Protein AF-A0A960DT85-F1 (afdb_monomer)

Mean predicted aligned error: 10.41 Å

Radius of gyration: 24.75 Å; Cα contacts (8 Å, |Δi|>4): 874; chains: 1; bounding box: 60×105×57 Å

Solvent-accessible surface area (backbone atoms only — not comparable to full-atom values): 19215 Å² total; per-residue (Å²): 137,90,80,85,82,82,82,81,77,82,79,80,79,79,81,65,68,64,59,53,54,53,51,51,53,54,52,57,72,62,27,34,33,36,44,43,66,28,63,69,57,39,28,34,27,44,22,88,81,20,67,30,46,76,45,60,34,75,80,27,42,74,37,84,49,83,66,65,30,37,38,43,29,39,28,42,55,67,28,20,49,68,42,82,88,72,38,32,35,35,41,32,28,40,34,30,40,40,36,36,18,44,72,55,88,99,46,50,60,38,33,43,32,49,26,44,46,25,41,40,40,53,58,46,39,28,39,36,25,27,29,36,39,34,30,54,70,84,67,96,80,66,93,68,78,66,69,77,46,74,51,65,76,36,62,40,21,43,30,52,31,71,87,52,67,98,52,65,46,100,86,66,29,40,61,44,71,67,24,49,29,32,37,28,66,72,43,28,53,66,63,41,43,32,85,78,59,46,77,74,32,72,36,40,37,42,26,38,28,45,35,42,78,85,24,39,76,60,61,43,96,58,52,48,77,49,61,75,62,48,60,82,38,44,69,72,41,76,33,46,38,41,38,36,20,46,56,35,76,75,25,54,8,70,30,82,94,38,50,79,31,54,28,23,27,35,42,31,32,31,14,29,31,89,82,66,36,65,66,78,63,46,57,73,86,50,42,26,85,68,23,70,33,34,32,21,25,55,73,53,36,45,72,76,37,74,81,73,74,62,78,52,51,30,56,18,39,96,43,8,32,35,59,48,78,38,54,40,67,82,75,69,52,76,58,47,39,26,44,35,33,33,46,20,42,76,26,76,44,66,82,52,51,45,78,46,70,39,42,55,61,95,111

Structure (mmCIF, N/CA/C/O backbone):
data_AF-A0A960DT85-F1
#
_entry.id   AF-A0A960DT85-F1
#
loop_
_atom_site.group_PDB
_atom_site.id
_atom_site.type_symbol
_atom_site.label_atom_id
_atom_site.label_alt_id
_atom_site.label_comp_id
_atom_site.label_asym_id
_atom_site.label_entity_id
_atom_site.label_seq_id
_atom_site.pdbx_PDB_ins_code
_atom_site.Cartn_x
_atom_site.Cartn_y
_atom_site.Cartn_z
_atom_site.occupancy
_atom_site.B_iso_or_equiv
_atom_site.auth_seq_id
_atom_site.auth_comp_id
_atom_site.auth_asym_id
_atom_site.auth_atom_id
_atom_site.pdbx_PDB_model_num
ATOM 1 N N . MET A 1 1 ? -13.425 -80.642 3.147 1.00 43.22 1 MET A N 1
ATOM 2 C CA . MET A 1 1 ? -12.355 -79.634 2.997 1.00 43.22 1 MET A CA 1
ATOM 3 C C . MET A 1 1 ? -12.982 -78.269 3.227 1.00 43.22 1 MET A C 1
ATOM 5 O O . MET A 1 1 ? -13.669 -77.771 2.349 1.00 43.22 1 MET A O 1
ATOM 9 N N . SER A 1 2 ? -12.858 -77.741 4.446 1.00 38.53 2 SER A N 1
ATOM 10 C CA . SER A 1 2 ? -13.406 -76.437 4.838 1.00 38.53 2 SER A CA 1
ATOM 11 C C . SER A 1 2 ? -12.498 -75.316 4.345 1.00 38.53 2 SER A C 1
ATOM 13 O O . SER A 1 2 ? -11.296 -75.356 4.593 1.00 38.53 2 SER A O 1
ATOM 15 N N . THR A 1 3 ? -13.063 -74.305 3.691 1.00 37.00 3 THR A N 1
ATOM 16 C CA . THR A 1 3 ? -12.374 -73.044 3.388 1.00 37.00 3 THR A CA 1
ATOM 17 C C . THR A 1 3 ? -13.172 -71.902 4.005 1.00 37.00 3 THR A C 1
ATOM 19 O O . THR A 1 3 ? -14.238 -71.523 3.531 1.00 37.00 3 THR A O 1
ATOM 22 N N . THR A 1 4 ? -12.662 -71.391 5.122 1.00 37.28 4 THR A N 1
ATOM 23 C CA . THR A 1 4 ? -13.191 -70.234 5.844 1.00 37.28 4 THR A CA 1
ATOM 24 C C . THR A 1 4 ? -12.736 -68.960 5.132 1.00 37.28 4 THR A C 1
ATOM 26 O O . THR A 1 4 ? -11.545 -68.656 5.112 1.00 37.28 4 THR A O 1
ATOM 29 N N . ALA A 1 5 ? -13.663 -68.207 4.541 1.00 37.25 5 ALA A N 1
ATOM 30 C CA . ALA A 1 5 ? -13.375 -66.900 3.957 1.00 37.25 5 ALA A CA 1
ATOM 31 C C . ALA A 1 5 ? -13.368 -65.819 5.056 1.00 37.25 5 ALA A C 1
ATOM 33 O O . ALA A 1 5 ? -14.388 -65.568 5.697 1.00 37.25 5 ALA A O 1
ATOM 34 N N . LEU A 1 6 ? -12.219 -65.170 5.280 1.00 40.16 6 LEU A N 1
ATOM 35 C CA . LEU A 1 6 ? -12.118 -63.985 6.137 1.00 40.16 6 LEU A CA 1
ATOM 36 C C . LEU A 1 6 ? -12.788 -62.778 5.459 1.00 40.16 6 LEU A C 1
ATOM 38 O O . LEU A 1 6 ? -12.323 -62.296 4.425 1.00 40.16 6 LEU A O 1
ATOM 42 N N . ALA A 1 7 ? -13.833 -62.236 6.085 1.00 39.59 7 ALA A N 1
ATOM 43 C CA . ALA A 1 7 ? -14.410 -60.950 5.714 1.00 39.59 7 ALA A CA 1
ATOM 44 C C . ALA A 1 7 ? -13.458 -59.800 6.105 1.00 39.59 7 ALA A C 1
ATOM 46 O O . ALA A 1 7 ? -13.154 -59.590 7.282 1.00 39.59 7 ALA A O 1
ATOM 47 N N . ARG A 1 8 ? -12.985 -59.033 5.114 1.00 43.59 8 ARG A N 1
ATOM 48 C CA . ARG A 1 8 ? -12.238 -57.783 5.329 1.00 43.59 8 ARG A CA 1
ATOM 49 C C . ARG A 1 8 ? -13.175 -56.721 5.914 1.00 43.59 8 ARG A C 1
ATOM 51 O O . ARG A 1 8 ? -14.173 -56.370 5.292 1.00 43.59 8 ARG A O 1
ATOM 58 N N . ARG A 1 9 ? -12.831 -56.170 7.083 1.00 44.41 9 ARG A N 1
ATOM 59 C CA . ARG A 1 9 ? -13.495 -54.977 7.638 1.00 44.41 9 ARG A CA 1
ATOM 60 C C . ARG A 1 9 ? -13.212 -53.749 6.756 1.00 44.41 9 ARG A C 1
ATOM 62 O O . ARG A 1 9 ? -12.069 -53.584 6.322 1.00 44.41 9 ARG A O 1
ATOM 69 N N . PRO A 1 10 ? -14.194 -52.860 6.524 1.00 39.75 10 PRO A N 1
ATOM 70 C CA . PRO A 1 10 ? -13.954 -51.619 5.805 1.00 39.75 10 PRO A CA 1
ATOM 71 C C . PRO A 1 10 ? -13.114 -50.668 6.671 1.00 39.75 10 PRO A C 1
ATOM 73 O O . PRO A 1 10 ? -13.391 -50.469 7.854 1.00 39.75 10 PRO A O 1
ATOM 76 N N . ARG A 1 11 ? -12.066 -50.079 6.080 1.00 48.38 11 ARG A N 1
ATOM 77 C CA . ARG A 1 11 ? -11.305 -48.982 6.694 1.00 48.38 11 ARG A CA 1
ATOM 78 C C . ARG A 1 11 ? -12.222 -47.763 6.817 1.00 48.38 11 ARG A C 1
ATOM 80 O O . ARG A 1 11 ? -12.690 -47.249 5.803 1.00 48.38 11 ARG A O 1
ATOM 87 N N . ALA A 1 12 ? -12.440 -47.287 8.042 1.00 48.81 12 ALA A N 1
ATOM 88 C CA . ALA A 1 12 ? -13.069 -45.996 8.290 1.00 48.81 12 ALA A CA 1
ATOM 89 C C . ALA A 1 12 ? -12.231 -44.887 7.629 1.00 48.81 12 ALA A C 1
ATOM 91 O O . ALA A 1 12 ? -11.047 -44.725 7.934 1.00 48.81 12 ALA A O 1
ATOM 92 N N . ARG A 1 13 ? -12.833 -44.143 6.695 1.00 50.44 13 ARG A N 1
ATOM 93 C CA . ARG A 1 13 ? -12.237 -42.926 6.134 1.00 50.44 13 ARG A CA 1
ATOM 94 C C . ARG A 1 13 ? -12.289 -41.848 7.218 1.00 50.44 13 ARG A C 1
ATOM 96 O O . ARG A 1 13 ? -13.371 -41.475 7.655 1.00 50.44 13 ARG A O 1
ATOM 103 N N . ARG A 1 14 ? -11.124 -41.389 7.681 1.00 48.00 14 ARG A N 1
ATOM 104 C CA . ARG A 1 14 ? -11.008 -40.283 8.643 1.00 48.00 14 ARG A CA 1
ATOM 105 C C . ARG A 1 14 ? -11.416 -38.964 7.963 1.00 48.00 14 ARG A C 1
ATOM 107 O O . ARG A 1 14 ? -10.790 -38.617 6.961 1.00 48.00 14 ARG A O 1
ATOM 114 N N . PRO A 1 15 ? -12.388 -38.203 8.492 1.00 43.31 15 PRO A N 1
ATOM 115 C CA . PRO A 1 15 ? -12.731 -36.876 7.997 1.00 43.31 15 PRO A CA 1
ATOM 116 C C . PRO A 1 15 ? -11.806 -35.842 8.657 1.00 43.31 15 PRO A C 1
ATOM 118 O O . PRO A 1 15 ? -12.239 -35.084 9.511 1.00 43.31 15 PRO A O 1
ATOM 121 N N . LEU A 1 16 ? -10.507 -35.850 8.338 1.00 47.50 16 LEU A N 1
ATOM 122 C CA . LEU A 1 16 ? -9.572 -34.869 8.919 1.00 47.50 16 LEU A CA 1
ATOM 123 C C . LEU A 1 16 ? -9.356 -33.628 8.037 1.00 47.50 16 LEU A C 1
ATOM 125 O O . LEU A 1 16 ? -8.998 -32.583 8.559 1.00 47.50 16 LEU A O 1
ATOM 129 N N . ALA A 1 17 ? -9.613 -33.703 6.728 1.00 45.31 17 ALA A N 1
ATOM 130 C CA . ALA A 1 17 ? -9.317 -32.595 5.812 1.00 45.31 17 ALA A CA 1
ATOM 131 C C . ALA A 1 17 ? -10.434 -31.533 5.719 1.00 45.31 17 ALA A C 1
ATOM 133 O O . ALA A 1 17 ? -10.149 -30.359 5.523 1.00 45.31 17 ALA A O 1
ATOM 134 N N . VAL A 1 18 ? -11.706 -31.914 5.891 1.00 42.94 18 VAL A N 1
ATOM 135 C CA . VAL A 1 18 ? -12.847 -30.994 5.682 1.00 42.94 18 VAL A CA 1
ATOM 136 C C . VAL A 1 18 ? -13.090 -30.082 6.892 1.00 42.94 18 VAL A C 1
ATOM 138 O O . VAL A 1 18 ? -13.444 -28.920 6.723 1.00 42.94 18 VAL A O 1
ATOM 141 N N . ALA A 1 19 ? -12.848 -30.573 8.113 1.00 41.88 19 ALA A N 1
ATOM 142 C CA . ALA A 1 19 ? -13.015 -29.781 9.335 1.00 41.88 19 ALA A CA 1
ATOM 143 C C . ALA A 1 19 ? -11.949 -28.678 9.476 1.00 41.88 19 ALA A C 1
ATOM 145 O O . ALA A 1 19 ? -12.270 -27.584 9.926 1.00 41.88 19 ALA A O 1
ATOM 146 N N . GLY A 1 20 ? -10.708 -28.941 9.042 1.00 39.47 20 GLY A N 1
ATOM 147 C CA . GLY A 1 20 ? -9.628 -27.949 9.055 1.00 39.47 20 GLY A CA 1
ATOM 148 C C . GLY A 1 20 ? -9.883 -26.782 8.099 1.00 39.47 20 GLY A C 1
ATOM 149 O O . GLY A 1 20 ? -9.743 -25.635 8.500 1.00 39.47 20 GLY A O 1
ATOM 150 N N . LEU A 1 21 ? -10.347 -27.060 6.874 1.00 43.03 21 LEU A N 1
ATOM 151 C CA . LEU A 1 21 ? -10.709 -26.031 5.888 1.00 43.03 21 LEU A CA 1
ATOM 152 C C . LEU A 1 21 ? -11.926 -25.194 6.310 1.00 43.03 21 LEU A C 1
ATOM 154 O O . LEU A 1 21 ? -11.931 -23.986 6.102 1.00 43.03 21 LEU A O 1
ATOM 158 N N . ALA A 1 22 ? -12.942 -25.810 6.925 1.00 42.50 22 ALA A N 1
ATOM 159 C CA . ALA A 1 22 ? -14.109 -25.085 7.427 1.00 42.50 22 ALA A CA 1
ATOM 160 C C . ALA A 1 22 ? -13.769 -24.186 8.630 1.00 42.50 22 ALA A C 1
ATOM 162 O O . ALA A 1 22 ? -14.297 -23.083 8.726 1.00 42.50 22 ALA A O 1
ATOM 163 N N . LEU A 1 23 ? -12.870 -24.630 9.517 1.00 46.72 23 LEU A N 1
ATOM 164 C CA . LEU A 1 23 ? -12.380 -23.823 10.637 1.00 46.72 23 LEU A CA 1
ATOM 165 C C . LEU A 1 23 ? -11.491 -22.666 10.153 1.00 46.72 23 LEU A C 1
ATOM 167 O O . LEU A 1 23 ? -11.653 -21.552 10.637 1.00 46.72 23 LEU A O 1
ATOM 171 N N . LEU A 1 24 ? -10.626 -22.901 9.156 1.00 47.16 24 LEU A N 1
ATOM 172 C CA . LEU A 1 24 ? -9.816 -21.852 8.522 1.00 47.16 24 LEU A CA 1
ATOM 173 C C . LEU A 1 24 ? -10.694 -20.809 7.811 1.00 47.16 24 LEU A C 1
ATOM 175 O O . LEU A 1 24 ? -10.435 -19.618 7.921 1.00 47.16 24 LEU A O 1
ATOM 179 N N . ALA A 1 25 ? -11.762 -21.238 7.129 1.00 44.78 25 ALA A N 1
ATOM 180 C CA . ALA A 1 25 ? -12.722 -20.337 6.490 1.00 44.78 25 ALA A CA 1
ATOM 181 C C . ALA A 1 25 ? -13.549 -19.530 7.511 1.00 44.78 25 ALA A C 1
ATOM 183 O O . ALA A 1 25 ? -13.818 -18.353 7.283 1.00 44.78 25 ALA A O 1
ATOM 184 N N . LEU A 1 26 ? -13.918 -20.129 8.654 1.00 48.84 26 LEU A N 1
ATOM 185 C CA . LEU A 1 26 ? -14.587 -19.418 9.751 1.00 48.84 26 LEU A CA 1
ATOM 186 C C . LEU A 1 26 ? -13.654 -18.400 10.433 1.00 48.84 26 LEU A C 1
ATOM 188 O O . LEU A 1 26 ? -14.081 -17.286 10.722 1.00 48.84 26 LEU A O 1
ATOM 192 N N . LEU A 1 27 ? -12.383 -18.749 10.658 1.00 49.31 27 LEU A N 1
ATOM 193 C CA . LEU A 1 27 ? -11.372 -17.842 11.220 1.00 49.31 27 LEU A CA 1
ATOM 194 C C . LEU A 1 27 ? -11.019 -16.706 10.249 1.00 49.31 27 LEU A C 1
ATOM 196 O O . LEU A 1 27 ? -10.929 -15.553 10.667 1.00 49.31 27 LEU A O 1
ATOM 200 N N . ALA A 1 28 ? -10.922 -17.000 8.948 1.00 51.66 28 ALA A N 1
ATOM 201 C CA . ALA A 1 28 ? -10.731 -15.988 7.911 1.00 51.66 28 ALA A CA 1
ATOM 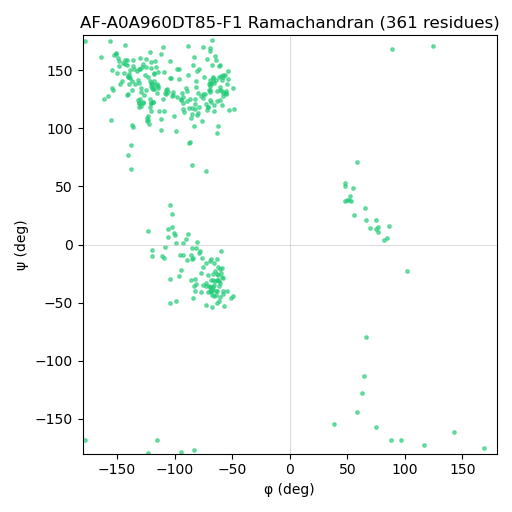202 C C . ALA A 1 28 ? -11.908 -15.005 7.823 1.00 51.66 28 ALA A C 1
ATOM 204 O O . ALA A 1 28 ? -11.704 -13.834 7.531 1.00 51.66 28 ALA A O 1
ATOM 205 N N . SER A 1 29 ? -13.130 -15.449 8.141 1.00 59.25 29 SER A N 1
ATOM 206 C CA . SER A 1 29 ? -14.297 -14.561 8.231 1.00 59.25 29 SER A CA 1
ATOM 207 C C . SER A 1 29 ? -14.348 -13.703 9.505 1.00 59.25 29 SER A C 1
ATOM 209 O O . SER A 1 29 ? -15.168 -12.793 9.584 1.00 59.25 29 SER A O 1
ATOM 211 N N . ALA A 1 30 ? -13.505 -13.983 10.508 1.00 65.00 30 ALA A N 1
ATOM 212 C CA . ALA A 1 30 ? -13.487 -13.255 11.779 1.00 65.00 30 ALA A CA 1
ATOM 213 C C . ALA A 1 30 ? -12.435 -12.131 11.824 1.00 65.00 30 ALA A C 1
ATOM 215 O O . ALA A 1 30 ? -12.630 -11.154 12.545 1.00 65.00 30 ALA A O 1
ATOM 216 N N . CYS A 1 31 ? -11.343 -12.247 11.058 1.00 85.12 31 CYS A N 1
ATOM 217 C CA . CYS A 1 31 ? -10.286 -11.233 10.998 1.00 85.12 31 CYS A CA 1
ATOM 218 C C . CYS A 1 31 ? -10.456 -10.335 9.768 1.00 85.12 31 CYS A C 1
ATOM 220 O O . CYS A 1 31 ? -10.063 -10.681 8.654 1.00 85.12 31 CYS A O 1
ATOM 222 N N . GLN A 1 32 ? -11.061 -9.172 9.981 1.00 93.62 32 GLN A N 1
ATOM 223 C CA . GLN A 1 32 ? -11.337 -8.176 8.951 1.00 93.62 32 GLN A CA 1
ATOM 224 C C . GLN A 1 32 ? -11.211 -6.766 9.528 1.00 93.62 32 GLN A C 1
ATOM 226 O O . GLN A 1 32 ? -11.381 -6.549 10.731 1.00 93.62 32 GLN A O 1
ATOM 231 N N . GLY A 1 33 ? -10.957 -5.802 8.651 1.00 96.12 33 GLY A N 1
ATOM 232 C CA . GLY A 1 33 ? -11.031 -4.378 8.935 1.00 96.12 33 GLY A CA 1
ATOM 233 C C . GLY A 1 33 ? -12.371 -3.782 8.519 1.00 96.12 33 GLY A C 1
ATOM 234 O O . GLY A 1 33 ? -13.030 -4.243 7.587 1.00 96.12 33 GLY A O 1
ATOM 235 N N . THR A 1 34 ? -12.796 -2.731 9.204 1.00 97.75 34 THR A N 1
ATOM 236 C CA . THR A 1 34 ? -13.873 -1.842 8.789 1.00 97.75 34 THR A CA 1
ATOM 237 C C . THR A 1 34 ? -13.393 -0.409 8.915 1.00 97.75 34 THR A C 1
ATOM 239 O O . THR A 1 34 ? -13.070 0.049 10.008 1.00 97.75 34 THR A O 1
ATOM 242 N N . TRP A 1 35 ? -13.363 0.281 7.782 1.00 98.56 35 TRP A N 1
ATOM 243 C CA . TRP A 1 35 ? -12.969 1.679 7.688 1.00 98.56 35 TRP A CA 1
ATOM 244 C C . TRP A 1 35 ? -13.650 2.305 6.479 1.00 98.56 35 TRP A C 1
ATOM 246 O O . TRP A 1 35 ? -13.698 1.706 5.404 1.00 98.56 35 TRP A O 1
ATOM 256 N N . GLY A 1 36 ? -14.235 3.485 6.661 1.00 97.94 36 GLY A N 1
ATOM 257 C CA . GLY A 1 36 ? -14.994 4.173 5.618 1.00 97.94 36 GLY A CA 1
ATOM 258 C C . GLY A 1 36 ? -14.221 5.271 4.890 1.00 97.94 36 GLY A C 1
ATOM 259 O O . GLY A 1 36 ? -14.798 5.922 4.017 1.00 97.94 36 GLY A O 1
ATOM 260 N N . ILE A 1 37 ? -12.951 5.502 5.230 1.00 98.25 37 ILE A N 1
ATOM 261 C CA . ILE A 1 37 ? -12.200 6.708 4.862 1.00 98.25 37 ILE A CA 1
ATOM 262 C C . ILE A 1 37 ? -12.804 7.934 5.566 1.00 98.25 37 ILE A C 1
ATOM 264 O O . ILE A 1 37 ? -12.315 8.342 6.615 1.00 98.25 37 ILE A O 1
ATOM 268 N N . ARG A 1 38 ? -13.915 8.484 5.058 1.00 98.19 38 ARG A N 1
ATOM 269 C CA . ARG A 1 38 ? -14.689 9.560 5.703 1.00 98.19 38 ARG A CA 1
ATOM 270 C C . ARG A 1 38 ? -16.126 9.582 5.181 1.00 98.19 38 ARG A C 1
ATOM 272 O O . ARG A 1 38 ? -16.363 9.649 3.975 1.00 98.19 38 ARG A O 1
ATOM 279 N N . THR A 1 39 ? -17.109 9.562 6.077 1.00 97.12 39 THR A N 1
ATOM 280 C CA . THR A 1 39 ? -18.530 9.442 5.704 1.00 97.12 39 THR A CA 1
ATOM 281 C C . THR A 1 39 ? -19.044 10.632 4.895 1.00 97.12 39 THR A C 1
ATOM 283 O O . THR A 1 39 ? -19.786 10.443 3.924 1.00 97.12 39 THR A O 1
ATOM 286 N N . SER A 1 40 ? -18.635 11.857 5.238 1.00 97.06 40 SER A N 1
ATOM 287 C CA . SER A 1 40 ? -19.020 13.056 4.481 1.00 97.06 40 SER A CA 1
ATOM 288 C C . SER A 1 40 ? -18.416 13.066 3.075 1.00 97.06 40 SER A C 1
ATOM 290 O O . SER A 1 40 ? -19.109 13.426 2.127 1.00 97.06 40 SER A O 1
ATOM 292 N N . TYR A 1 41 ? -17.182 12.583 2.921 1.00 98.19 41 TYR A N 1
ATOM 293 C CA . TYR A 1 41 ? -16.531 12.421 1.624 1.00 98.19 41 TYR A CA 1
ATOM 294 C C . TYR A 1 41 ? -17.265 11.409 0.735 1.00 98.19 41 TYR A C 1
ATOM 296 O O . TYR A 1 41 ? -17.651 11.743 -0.385 1.00 98.19 41 TYR A O 1
ATOM 304 N N . ARG A 1 42 ? -17.563 10.203 1.245 1.00 98.25 42 ARG A N 1
ATOM 305 C CA . ARG A 1 42 ? -18.324 9.203 0.468 1.00 98.25 42 ARG A CA 1
ATOM 306 C C . ARG A 1 42 ? -19.689 9.737 0.037 1.00 98.25 42 ARG A C 1
ATOM 308 O O . ARG A 1 42 ? -20.114 9.539 -1.099 1.00 98.25 42 ARG A O 1
ATOM 315 N N . SER A 1 43 ? -20.372 10.431 0.947 1.00 97.81 43 SER A N 1
ATOM 316 C CA . SER A 1 43 ? -21.685 11.025 0.680 1.00 97.81 43 SER A CA 1
ATOM 317 C C . SER A 1 43 ? -21.621 12.133 -0.368 1.00 97.81 43 SER A C 1
ATOM 319 O O . SER A 1 43 ? -22.551 12.269 -1.157 1.00 97.81 43 SER A O 1
ATOM 321 N N . TYR A 1 44 ? -20.533 12.905 -0.386 1.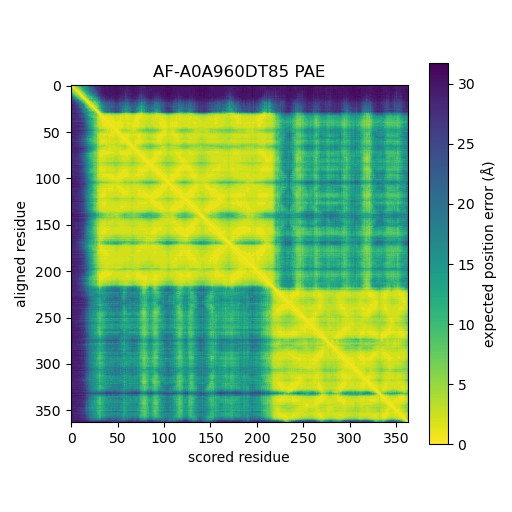00 97.88 44 TYR A N 1
ATOM 322 C CA . TYR A 1 44 ? -20.281 13.924 -1.396 1.00 97.88 44 TYR A CA 1
ATOM 323 C C . TYR A 1 44 ? -20.043 13.311 -2.776 1.00 97.88 44 TYR A C 1
ATOM 325 O O . TYR A 1 44 ? -20.755 13.660 -3.717 1.00 97.88 44 TYR A O 1
ATOM 333 N N . VAL A 1 45 ? -19.094 12.370 -2.876 1.00 98.19 45 VAL A N 1
ATOM 334 C CA . VAL A 1 45 ? -18.714 11.711 -4.135 1.00 98.19 45 VAL A CA 1
ATOM 335 C C . VAL A 1 45 ? -19.926 11.051 -4.784 1.00 98.19 45 VAL A C 1
ATOM 337 O O . VAL A 1 45 ? -20.234 11.344 -5.933 1.00 98.19 45 VAL A O 1
ATOM 340 N N . ALA A 1 46 ? -20.651 10.209 -4.045 1.00 96.81 46 ALA A N 1
ATOM 341 C CA . ALA A 1 46 ? -21.820 9.497 -4.565 1.00 96.81 46 ALA A CA 1
ATOM 342 C C . ALA A 1 46 ? -23.096 10.365 -4.628 1.00 96.81 46 ALA A C 1
ATOM 344 O O . ALA A 1 46 ? -24.135 9.918 -5.115 1.00 96.81 46 ALA A O 1
ATOM 345 N N . GLY A 1 47 ? -23.054 11.581 -4.079 1.00 96.25 47 GLY A N 1
ATOM 346 C CA . GLY A 1 47 ? -24.187 12.497 -4.015 1.00 96.25 47 GLY A CA 1
ATOM 347 C C . GLY A 1 47 ? -24.228 13.503 -5.172 1.00 96.25 47 GLY A C 1
ATOM 348 O O . GLY A 1 47 ? -23.349 13.521 -6.032 1.00 96.25 47 GLY A O 1
ATOM 349 N N . PRO A 1 48 ? -25.225 14.409 -5.176 1.00 94.19 48 PRO A N 1
ATOM 350 C CA . PRO A 1 48 ? -25.373 15.432 -6.218 1.00 94.19 48 PRO A CA 1
ATOM 351 C C . PRO A 1 48 ? -24.211 16.434 -6.307 1.00 94.19 48 PRO A C 1
ATOM 353 O O . PRO A 1 48 ? -24.074 17.105 -7.325 1.00 94.19 48 PRO A O 1
ATOM 356 N N . GLY A 1 49 ? -23.409 16.564 -5.243 1.00 90.81 49 GLY A N 1
ATOM 357 C CA . GLY A 1 49 ? -22.247 17.456 -5.208 1.00 90.81 49 GLY A CA 1
ATOM 358 C C . GLY A 1 49 ? -21.091 16.936 -6.061 1.00 90.81 49 GLY A C 1
ATOM 359 O O . GLY A 1 49 ? -20.609 17.651 -6.933 1.00 90.81 49 GLY A O 1
ATOM 360 N N . GLY A 1 50 ? -20.687 15.680 -5.846 1.00 92.38 50 GLY A N 1
ATOM 361 C CA . GLY A 1 50 ? -19.626 15.039 -6.619 1.00 92.38 50 GLY A CA 1
ATOM 362 C C . GLY A 1 50 ? -20.091 14.462 -7.956 1.00 92.38 50 GLY A C 1
ATOM 363 O O . GLY A 1 50 ? -19.303 14.417 -8.896 1.00 92.38 50 GLY A O 1
ATOM 364 N N . GLN A 1 51 ? -21.358 14.038 -8.062 1.00 94.19 51 GLN A N 1
ATOM 365 C CA . GLN A 1 51 ? -21.919 13.368 -9.253 1.00 94.19 51 GLN A CA 1
ATOM 366 C C . GLN A 1 51 ? -21.056 12.186 -9.710 1.00 94.19 51 GLN A C 1
ATOM 368 O O . GLN A 1 51 ? -20.804 11.978 -10.895 1.00 94.19 51 GLN A O 1
ATOM 373 N N . GLY A 1 52 ? -20.538 11.466 -8.724 1.00 96.12 52 GLY A N 1
ATOM 374 C CA . GLY A 1 52 ? -19.451 10.531 -8.879 1.00 96.12 52 GLY A CA 1
ATOM 375 C C . GLY A 1 52 ? -19.827 9.084 -8.605 1.00 96.12 52 GLY A C 1
ATOM 376 O O . GLY A 1 52 ? -20.992 8.709 -8.472 1.00 96.12 52 GLY A O 1
ATOM 377 N N . SER A 1 53 ? -18.791 8.261 -8.501 1.00 96.50 53 SER A N 1
ATOM 378 C CA . SER A 1 53 ? -18.876 6.838 -8.201 1.00 96.50 53 SER A CA 1
ATOM 379 C C . SER A 1 53 ? -17.830 6.429 -7.170 1.00 96.50 53 SER A C 1
ATOM 381 O O . SER A 1 53 ? -16.775 7.053 -7.039 1.00 96.50 53 SER A O 1
ATOM 383 N N . ILE A 1 54 ? -18.150 5.368 -6.435 1.00 98.44 54 ILE A N 1
ATOM 384 C CA . ILE A 1 54 ? -17.277 4.712 -5.464 1.00 98.44 54 ILE A CA 1
ATOM 385 C C . ILE A 1 54 ? -17.303 3.226 -5.799 1.00 98.44 54 ILE A C 1
ATOM 387 O O . ILE A 1 54 ? -18.368 2.607 -5.773 1.00 98.44 54 ILE A O 1
ATOM 391 N N . THR A 1 55 ? -16.141 2.671 -6.121 1.00 97.81 55 THR A N 1
ATOM 392 C CA . THR A 1 55 ? -15.988 1.290 -6.581 1.00 97.81 55 THR A CA 1
ATOM 393 C C . THR A 1 55 ? -14.996 0.571 -5.671 1.00 97.81 55 THR A C 1
ATOM 395 O O . THR A 1 55 ? -13.812 0.910 -5.695 1.00 97.81 55 THR A O 1
ATOM 398 N N . PRO A 1 56 ? -15.450 -0.368 -4.824 1.00 96.88 56 PRO A N 1
ATOM 399 C CA . PRO A 1 56 ? -14.546 -1.247 -4.098 1.00 96.88 56 PRO A CA 1
ATOM 400 C C . PRO A 1 56 ? -13.968 -2.315 -5.039 1.00 96.88 56 PRO A C 1
ATOM 402 O O . PRO A 1 56 ? -14.668 -2.820 -5.915 1.00 96.88 56 PRO A O 1
ATOM 405 N N . GLU A 1 57 ? -12.708 -2.673 -4.829 1.00 88.25 57 GLU A N 1
ATOM 406 C CA . GLU A 1 57 ? -11.922 -3.583 -5.665 1.00 88.25 57 GLU A CA 1
ATOM 407 C C . GLU A 1 57 ? -11.242 -4.664 -4.811 1.00 88.25 57 GLU A C 1
ATOM 409 O O . GLU A 1 57 ? -11.083 -4.515 -3.598 1.00 88.25 57 GLU A O 1
ATOM 414 N N . ASP A 1 58 ? -10.835 -5.764 -5.454 1.00 82.12 58 ASP A N 1
ATOM 415 C CA . ASP A 1 58 ? -10.041 -6.856 -4.856 1.00 82.12 58 ASP A CA 1
ATOM 416 C C . ASP A 1 58 ? -10.582 -7.363 -3.499 1.00 82.12 58 ASP A C 1
ATOM 418 O O . ASP A 1 58 ? -9.896 -7.485 -2.483 1.00 82.12 58 ASP A O 1
ATOM 422 N N . GLY A 1 59 ? -11.885 -7.655 -3.488 1.00 87.81 59 GLY A N 1
ATOM 423 C CA . GLY A 1 59 ? -12.563 -8.273 -2.349 1.00 87.81 59 GLY A CA 1
ATOM 424 C C . GLY A 1 59 ? -12.965 -7.311 -1.230 1.00 87.81 59 GLY A C 1
ATOM 425 O O . GLY A 1 59 ? -13.512 -7.776 -0.228 1.00 87.81 59 GLY A O 1
ATOM 426 N N . VAL A 1 60 ? -12.754 -6.000 -1.394 1.00 95.75 60 VAL A N 1
ATOM 427 C CA . VAL A 1 60 ? -13.359 -4.986 -0.521 1.00 95.75 60 VAL A CA 1
ATOM 428 C C . VAL A 1 60 ? -14.877 -4.985 -0.715 1.00 95.75 60 VAL A C 1
ATOM 430 O O . VAL A 1 60 ? -15.387 -5.079 -1.832 1.00 95.75 60 VAL A O 1
ATOM 433 N N . VAL A 1 61 ? -15.626 -4.867 0.382 1.00 97.25 61 VAL A N 1
ATOM 434 C CA . VAL A 1 61 ? -17.096 -4.827 0.351 1.00 97.25 61 VAL A CA 1
ATOM 435 C C . VAL A 1 61 ? -17.590 -3.503 0.908 1.00 97.25 61 VAL A C 1
ATOM 437 O O . VAL A 1 61 ? -17.325 -3.164 2.058 1.00 97.25 61 VAL A O 1
ATOM 440 N N . TRP A 1 62 ? -18.362 -2.757 0.120 1.00 97.56 62 TRP A N 1
ATOM 441 C CA . TRP A 1 62 ? -19.009 -1.534 0.589 1.00 97.56 62 TRP A CA 1
ATOM 442 C C . TRP A 1 62 ? -20.334 -1.860 1.280 1.00 97.56 62 TRP A C 1
ATOM 444 O O . TRP A 1 62 ? -21.276 -2.327 0.637 1.00 97.56 62 TRP A O 1
ATOM 454 N N . LYS A 1 63 ? -20.412 -1.645 2.598 1.00 97.00 63 LYS A N 1
ATOM 455 C CA . LYS A 1 63 ? -21.599 -2.010 3.379 1.00 97.00 63 LYS A CA 1
ATOM 456 C C . LYS A 1 63 ? -22.771 -1.095 3.047 1.00 97.00 63 LYS A C 1
ATO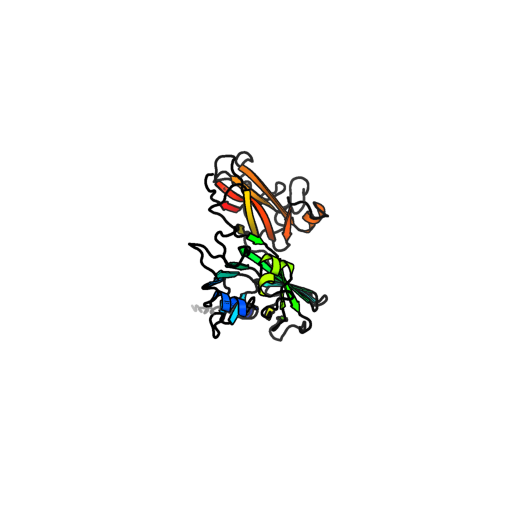M 458 O O . LYS A 1 63 ? -22.617 0.123 2.979 1.00 97.00 63 LYS A O 1
ATOM 463 N N . ASP A 1 64 ? -23.962 -1.667 2.918 1.00 95.88 64 ASP A N 1
ATOM 464 C CA . ASP A 1 64 ? -25.177 -0.879 2.735 1.00 95.88 64 ASP A CA 1
ATOM 465 C C . ASP A 1 64 ? -25.537 -0.091 4.004 1.00 95.88 64 ASP A C 1
ATOM 467 O O . ASP A 1 64 ? -25.437 -0.586 5.128 1.00 95.88 64 ASP A O 1
ATOM 471 N N . ALA A 1 65 ? -25.973 1.152 3.805 1.00 95.00 65 ALA A N 1
ATOM 472 C CA . ALA A 1 65 ? -26.602 2.007 4.807 1.00 95.00 65 ALA A CA 1
ATOM 473 C C . ALA A 1 65 ? -27.460 3.064 4.092 1.00 95.00 65 ALA A C 1
ATOM 475 O O . ALA A 1 65 ? -27.459 3.149 2.863 1.00 95.00 65 ALA A O 1
ATOM 476 N N . ALA A 1 66 ? -28.198 3.873 4.852 1.00 92.94 66 ALA A N 1
ATOM 477 C CA . ALA A 1 66 ? -28.992 4.956 4.284 1.00 92.94 66 ALA A CA 1
ATOM 478 C C . ALA A 1 66 ? -28.106 6.058 3.668 1.00 92.94 66 ALA A C 1
ATOM 480 O O . ALA A 1 66 ? -27.071 6.419 4.224 1.00 92.94 66 ALA A O 1
ATOM 481 N N . GLY A 1 67 ? -28.569 6.638 2.559 1.00 92.81 67 GLY A N 1
ATOM 482 C CA . GLY A 1 67 ? -27.908 7.757 1.882 1.00 92.81 67 GLY A CA 1
ATOM 483 C C . GLY A 1 67 ? -26.863 7.342 0.834 1.00 92.81 67 GLY A C 1
ATOM 484 O O . GLY A 1 67 ? -26.483 6.173 0.752 1.00 92.81 67 GLY A O 1
ATOM 485 N N . PRO A 1 68 ? -26.396 8.300 0.011 1.00 91.44 68 PRO A N 1
ATOM 486 C CA . PRO A 1 68 ? -25.512 8.015 -1.122 1.00 91.44 68 PRO A CA 1
ATOM 487 C C . PRO A 1 68 ? -24.139 7.478 -0.696 1.00 91.44 68 PRO A C 1
ATOM 489 O O . PRO A 1 68 ? -23.561 6.655 -1.395 1.00 91.44 68 PRO A O 1
ATOM 492 N N . GLY A 1 69 ? -23.632 7.890 0.471 1.00 91.75 69 GLY A N 1
ATOM 493 C CA . GLY A 1 69 ? -22.335 7.444 0.991 1.00 91.75 69 GLY A CA 1
ATOM 494 C C . GLY A 1 69 ? -22.330 6.044 1.615 1.00 91.75 69 GLY A C 1
ATOM 495 O O . GLY A 1 69 ? -21.251 5.568 1.979 1.00 91.75 69 GLY A O 1
ATOM 496 N N . LYS A 1 70 ? -23.505 5.403 1.741 1.00 96.75 70 LYS A N 1
ATOM 497 C CA . LYS A 1 70 ? -23.735 4.116 2.420 1.00 96.75 70 LYS A CA 1
ATOM 498 C C . LYS A 1 70 ? -22.896 3.952 3.711 1.00 96.75 70 LYS A C 1
ATOM 500 O O . LYS A 1 70 ? -22.561 4.923 4.393 1.00 96.75 70 LYS A O 1
ATOM 505 N N . GLY A 1 71 ? -22.610 2.710 4.099 1.00 97.25 71 GLY A N 1
ATOM 506 C CA . GLY A 1 71 ? -21.788 2.368 5.254 1.00 97.25 71 GLY A CA 1
ATOM 507 C C . GLY A 1 71 ? -20.284 2.399 4.955 1.00 97.25 71 GLY A C 1
ATOM 508 O O . GLY A 1 71 ? -19.872 2.764 3.851 1.00 97.25 71 GLY A O 1
ATOM 509 N N . PRO A 1 72 ? -19.450 2.028 5.942 1.00 98.06 72 PRO A N 1
ATOM 510 C CA . PRO A 1 72 ? -18.010 1.869 5.753 1.00 98.06 72 PRO A CA 1
ATOM 511 C C . PRO A 1 72 ? -17.686 0.651 4.875 1.00 98.06 72 PRO A C 1
ATOM 513 O O . PRO A 1 72 ? -18.551 -0.188 4.602 1.00 98.06 72 PRO A O 1
ATOM 516 N N . PHE A 1 73 ? -16.428 0.533 4.458 1.00 98.56 73 PHE A N 1
ATOM 517 C CA . PHE A 1 73 ? -15.946 -0.627 3.715 1.00 98.56 73 PHE A CA 1
ATOM 518 C C . PHE A 1 73 ? -15.461 -1.718 4.667 1.00 98.56 73 PHE A C 1
ATOM 520 O O . PHE A 1 73 ? -14.919 -1.420 5.731 1.00 98.56 73 PHE A O 1
ATOM 527 N N . THR A 1 74 ? -15.648 -2.976 4.278 1.00 98.00 74 THR A N 1
ATOM 528 C CA . THR A 1 74 ? -15.012 -4.137 4.898 1.00 98.00 74 THR A CA 1
ATOM 529 C C . THR A 1 74 ? -13.788 -4.531 4.083 1.00 98.00 74 THR A C 1
ATOM 531 O O . THR A 1 74 ? -13.893 -4.746 2.875 1.00 98.00 74 THR A O 1
ATOM 534 N N . TRP A 1 75 ? -12.654 -4.633 4.770 1.00 97.00 75 TRP A N 1
ATOM 535 C CA . TRP A 1 75 ? -11.340 -4.938 4.218 1.00 97.00 75 TRP A CA 1
ATOM 536 C C . TRP A 1 75 ? -10.869 -6.286 4.758 1.00 97.00 75 TRP A C 1
ATOM 538 O O . TRP A 1 75 ? -10.997 -6.552 5.954 1.00 97.00 75 TRP A O 1
ATOM 548 N N . ASN A 1 76 ? -10.311 -7.138 3.906 1.00 91.94 76 ASN A N 1
ATOM 549 C CA . ASN A 1 76 ? -9.773 -8.419 4.361 1.00 91.94 76 ASN A CA 1
ATOM 550 C C . ASN A 1 76 ? -8.376 -8.209 4.948 1.00 91.94 76 ASN A C 1
ATOM 552 O O . ASN A 1 76 ? -7.561 -7.522 4.330 1.00 91.94 76 ASN A O 1
ATOM 556 N N . VAL A 1 77 ? -8.092 -8.824 6.099 1.00 92.88 77 VAL A N 1
ATOM 557 C CA . VAL A 1 77 ? -6.718 -8.916 6.611 1.00 92.88 77 VAL A CA 1
ATOM 558 C C . VAL A 1 77 ? -5.932 -9.855 5.698 1.00 92.88 77 VAL A C 1
ATOM 560 O O . VAL A 1 77 ? -6.408 -10.935 5.342 1.00 92.88 77 VAL A O 1
ATOM 563 N N . ASP A 1 78 ? -4.750 -9.419 5.278 1.00 88.06 78 ASP A N 1
ATOM 564 C CA . ASP A 1 78 ? -3.837 -10.205 4.449 1.00 88.06 78 ASP A CA 1
ATOM 565 C C . ASP A 1 78 ? -2.746 -10.853 5.299 1.00 88.06 78 ASP A C 1
ATOM 567 O O . ASP A 1 78 ? -2.546 -12.063 5.228 1.00 88.06 78 ASP A O 1
ATOM 571 N N . TRP A 1 79 ? -2.102 -10.068 6.163 1.00 89.25 79 TRP A N 1
ATOM 572 C CA . TRP A 1 79 ? -1.178 -10.562 7.178 1.00 89.25 79 TRP A CA 1
ATOM 573 C C . TRP A 1 79 ? -1.185 -9.657 8.415 1.00 89.25 79 TRP A C 1
ATOM 575 O O . TRP A 1 79 ? -1.597 -8.498 8.349 1.00 89.25 79 TRP A O 1
ATOM 585 N N . ALA A 1 80 ? -0.716 -10.176 9.546 1.00 93.56 80 ALA A N 1
ATOM 586 C CA . ALA A 1 80 ? -0.539 -9.429 10.780 1.00 93.56 80 ALA A CA 1
ATOM 587 C C . ALA A 1 80 ? 0.681 -9.919 11.573 1.00 93.56 80 ALA A C 1
ATOM 589 O O . ALA A 1 80 ? 0.922 -11.118 11.687 1.00 93.56 80 ALA A O 1
ATOM 590 N N . THR A 1 81 ? 1.416 -8.988 12.172 1.00 93.62 81 THR A N 1
ATOM 591 C CA . THR A 1 81 ? 2.422 -9.233 13.211 1.00 93.62 81 THR A CA 1
ATOM 592 C C . THR A 1 81 ? 1.992 -8.519 14.479 1.00 93.62 81 THR A C 1
ATOM 594 O O . THR A 1 81 ? 1.367 -7.462 14.414 1.00 93.62 81 THR A O 1
ATOM 597 N N . PHE A 1 82 ? 2.314 -9.084 15.640 1.00 95.81 82 PHE A N 1
ATOM 598 C CA . PHE A 1 82 ? 2.110 -8.390 16.905 1.00 95.81 82 PHE A CA 1
ATOM 599 C C . PHE A 1 82 ? 2.949 -9.017 18.012 1.00 95.81 82 PHE A C 1
ATOM 601 O O . PHE A 1 82 ? 2.839 -10.219 18.267 1.00 95.81 82 PHE A O 1
ATOM 608 N N . ASP A 1 83 ? 3.753 -8.193 18.670 1.00 94.62 83 ASP A N 1
ATOM 609 C CA . AS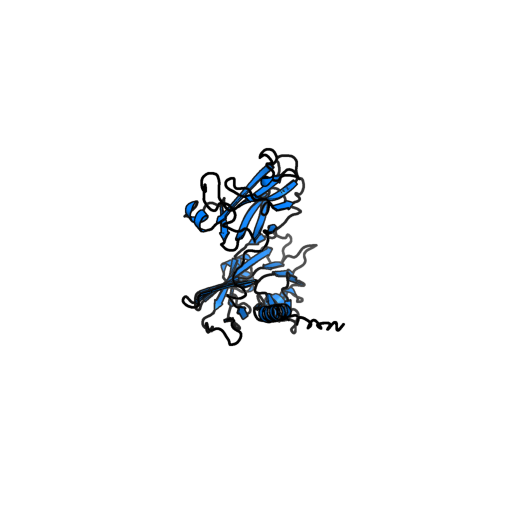P A 1 83 ? 4.489 -8.534 19.876 1.00 94.62 83 ASP A CA 1
ATOM 610 C C . ASP A 1 83 ? 3.750 -7.961 21.099 1.00 9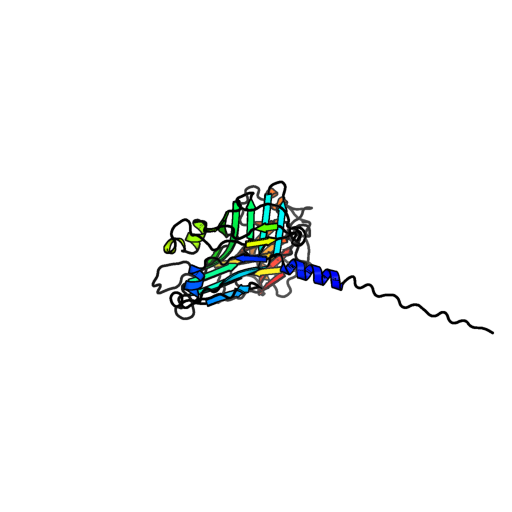4.62 83 ASP A C 1
ATOM 612 O O . ASP A 1 83 ? 3.713 -6.743 21.286 1.00 94.62 83 ASP A O 1
ATOM 616 N N . PRO A 1 84 ? 3.154 -8.813 21.952 1.00 92.69 84 PRO A N 1
ATOM 617 C CA . PRO A 1 84 ? 2.435 -8.358 23.134 1.00 92.69 84 PRO A CA 1
ATOM 618 C C . PRO A 1 84 ? 3.347 -7.833 24.253 1.00 92.69 84 PRO A C 1
ATOM 620 O O . PRO A 1 84 ? 2.837 -7.193 25.168 1.00 92.69 84 PRO A O 1
ATOM 623 N N . GLU A 1 85 ? 4.658 -8.105 24.227 1.00 92.31 85 GLU A N 1
ATOM 624 C CA . GLU A 1 85 ? 5.594 -7.595 25.239 1.00 92.31 85 GLU A CA 1
ATOM 625 C C . GLU A 1 85 ? 5.924 -6.123 24.999 1.00 92.31 85 GLU A C 1
ATOM 627 O O . GLU A 1 85 ? 5.978 -5.334 25.943 1.00 92.31 85 GLU A O 1
ATOM 632 N N . THR A 1 86 ? 6.121 -5.753 23.733 1.00 94.69 86 THR A N 1
ATOM 633 C CA . THR A 1 86 ? 6.394 -4.372 23.318 1.00 94.69 86 THR A CA 1
ATOM 634 C C . THR A 1 86 ? 5.142 -3.625 22.870 1.00 94.69 86 THR A C 1
ATOM 636 O O . THR A 1 86 ? 5.196 -2.415 22.676 1.00 94.69 86 THR A O 1
ATOM 639 N N . THR A 1 87 ? 4.009 -4.319 22.722 1.00 96.56 87 THR A N 1
ATOM 640 C CA . THR A 1 87 ? 2.761 -3.789 22.144 1.00 96.56 87 THR A CA 1
ATOM 641 C C . THR A 1 87 ? 2.973 -3.148 20.773 1.00 96.56 87 THR A C 1
ATOM 643 O O . THR A 1 87 ? 2.349 -2.146 20.441 1.00 96.56 87 THR A O 1
ATOM 646 N N . THR A 1 88 ? 3.855 -3.740 19.966 1.00 97.06 88 THR A N 1
ATOM 647 C CA . THR A 1 88 ? 4.156 -3.274 18.608 1.00 97.06 88 THR A CA 1
ATOM 648 C C . THR A 1 88 ? 3.753 -4.310 17.571 1.00 97.06 88 THR A C 1
ATOM 650 O O . THR A 1 88 ? 3.712 -5.512 17.841 1.00 97.06 88 THR A O 1
ATOM 653 N N . GLY A 1 89 ? 3.438 -3.870 16.359 1.00 95.81 89 GLY A N 1
ATOM 654 C CA . GLY A 1 89 ? 3.092 -4.783 15.277 1.00 95.81 89 GLY A CA 1
ATOM 655 C C . GLY A 1 89 ? 2.502 -4.077 14.074 1.00 95.81 89 GLY A C 1
ATOM 656 O O . GLY A 1 89 ? 2.404 -2.856 14.047 1.00 95.81 89 GLY A O 1
ATOM 657 N N . SER A 1 90 ? 2.072 -4.855 13.091 1.00 96.50 90 SER A N 1
ATOM 658 C CA . SER A 1 90 ? 1.408 -4.323 11.907 1.00 96.50 90 SER A CA 1
ATOM 659 C C . SER A 1 90 ? 0.260 -5.226 11.487 1.00 96.50 90 SER A C 1
ATOM 661 O O . SER A 1 90 ? 0.353 -6.449 11.569 1.00 96.50 90 SER A O 1
ATOM 663 N N . VAL A 1 91 ? -0.814 -4.633 10.975 1.00 97.25 91 VAL A N 1
ATOM 664 C CA . VAL A 1 91 ? -1.959 -5.345 10.402 1.00 97.25 91 VAL A CA 1
ATOM 665 C C . VAL A 1 91 ? -2.160 -4.852 8.980 1.00 97.25 91 VAL A C 1
ATOM 667 O O . VAL A 1 91 ? -2.639 -3.740 8.759 1.00 97.25 91 VAL A O 1
ATOM 670 N N . GLN A 1 92 ? -1.795 -5.679 8.006 1.00 94.94 92 GLN A N 1
ATOM 671 C CA . GLN A 1 92 ? -2.016 -5.390 6.597 1.00 94.94 92 GLN A CA 1
ATOM 672 C C . GLN A 1 92 ? -3.405 -5.846 6.187 1.00 94.94 92 GLN A C 1
ATOM 674 O O . GLN A 1 92 ? -3.752 -7.021 6.300 1.00 94.94 92 GLN A O 1
ATOM 679 N N . MET A 1 93 ? -4.170 -4.924 5.623 1.00 95.31 93 MET A N 1
ATOM 680 C CA . MET A 1 93 ? -5.387 -5.228 4.888 1.00 95.31 93 MET A CA 1
ATOM 681 C C . MET A 1 93 ? -5.126 -5.108 3.385 1.00 95.31 93 MET A C 1
ATOM 683 O O . MET A 1 93 ? -4.189 -4.430 2.962 1.00 95.31 93 MET A O 1
ATOM 687 N N . LYS A 1 94 ? -5.947 -5.767 2.569 1.00 87.00 94 LYS A N 1
ATOM 688 C CA . LYS A 1 94 ? -5.805 -5.759 1.106 1.00 87.00 94 LYS A CA 1
ATOM 689 C C . LYS A 1 94 ? -7.026 -5.229 0.373 1.00 87.00 94 LYS A C 1
ATOM 691 O O . LYS A 1 94 ? -8.127 -5.154 0.926 1.00 87.00 94 LYS A O 1
ATOM 696 N N . GLY A 1 95 ? -6.782 -4.937 -0.896 1.00 88.69 95 GLY A N 1
ATOM 697 C CA . GLY A 1 95 ? -7.732 -4.417 -1.858 1.00 88.69 95 GLY A CA 1
ATOM 698 C C . GLY A 1 95 ? -7.806 -2.902 -1.840 1.00 88.69 95 GLY A C 1
ATOM 699 O O . GLY A 1 95 ? -6.939 -2.239 -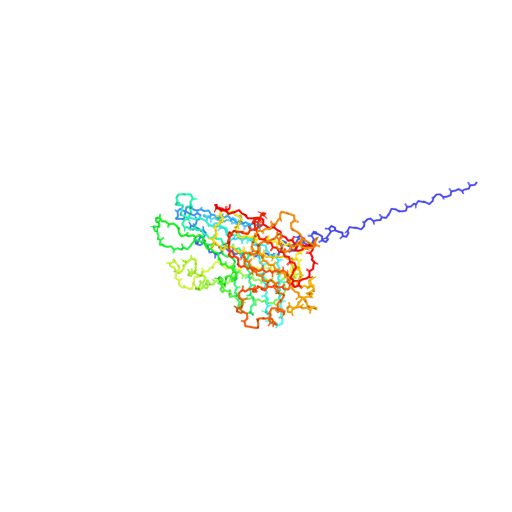1.264 1.00 88.69 95 GLY A O 1
ATOM 700 N N . GLY A 1 96 ? -8.812 -2.350 -2.514 1.00 91.81 96 GLY A N 1
ATOM 701 C CA . GLY A 1 96 ? -8.862 -0.916 -2.764 1.00 91.81 96 GLY A CA 1
ATOM 702 C C . GLY A 1 96 ? -10.258 -0.341 -2.890 1.00 91.81 96 GLY A C 1
ATOM 703 O O . GLY A 1 96 ? -11.244 -1.049 -3.081 1.00 91.81 96 GLY A O 1
ATOM 704 N N . VAL A 1 97 ? -10.330 0.981 -2.795 1.00 98.19 97 VAL A N 1
ATOM 705 C CA . VAL A 1 97 ? -11.529 1.762 -3.096 1.00 98.19 97 VAL A CA 1
ATOM 706 C C . VAL A 1 97 ? -11.144 2.853 -4.075 1.00 98.19 97 VAL A C 1
ATOM 708 O O . VAL A 1 97 ? -10.299 3.686 -3.764 1.00 98.19 97 VAL A O 1
ATOM 711 N N . VAL A 1 98 ? -11.787 2.865 -5.239 1.00 97.06 98 VAL A N 1
ATOM 712 C CA . VAL A 1 98 ? -11.622 3.888 -6.274 1.00 97.06 98 VAL A CA 1
ATOM 713 C C . VAL A 1 98 ? -12.807 4.839 -6.225 1.00 97.06 98 VAL A C 1
ATOM 715 O O . VAL A 1 98 ? -13.963 4.423 -6.293 1.00 97.06 98 VAL A O 1
ATOM 718 N N . THR A 1 99 ? -12.528 6.131 -6.142 1.00 98.31 99 THR A N 1
ATOM 719 C CA . THR A 1 99 ? -13.526 7.197 -6.158 1.00 98.31 99 THR A CA 1
ATOM 720 C C . THR A 1 99 ? -13.287 8.122 -7.337 1.00 98.31 99 THR A C 1
ATOM 722 O O . THR A 1 99 ? -12.147 8.454 -7.662 1.00 98.31 99 THR A O 1
ATOM 725 N N . LYS A 1 100 ? -14.373 8.521 -7.998 1.00 97.50 100 LYS A N 1
ATOM 726 C CA . LYS A 1 100 ? -14.351 9.464 -9.119 1.00 97.50 100 LYS A CA 1
ATOM 727 C C . LYS A 1 100 ? -15.494 10.450 -8.966 1.00 97.50 100 LYS A C 1
ATOM 729 O O . LYS A 1 100 ? -16.607 10.005 -8.717 1.00 97.50 100 LYS A O 1
ATOM 734 N N . ALA A 1 101 ? -15.252 11.745 -9.121 1.00 97.00 101 ALA A N 1
ATOM 735 C CA . ALA A 1 101 ? -16.266 12.800 -9.057 1.00 97.00 101 ALA A CA 1
ATOM 736 C C . ALA A 1 101 ? -15.877 13.994 -9.942 1.00 97.00 101 ALA A C 1
ATOM 738 O O . ALA A 1 101 ? -14.727 14.126 -10.352 1.00 97.00 101 ALA A O 1
ATOM 739 N N . HIS A 1 102 ? -16.842 14.868 -10.228 1.00 95.56 102 HIS A N 1
ATOM 740 C CA . HIS A 1 102 ? -16.697 16.013 -11.133 1.00 95.56 102 HIS A CA 1
ATOM 741 C C . HIS A 1 102 ? -16.274 15.602 -12.549 1.00 95.56 102 HIS A C 1
ATOM 743 O O . HIS A 1 102 ? -15.129 15.839 -12.941 1.00 95.56 102 HIS A O 1
ATOM 749 N N . PRO A 1 103 ? -17.170 14.968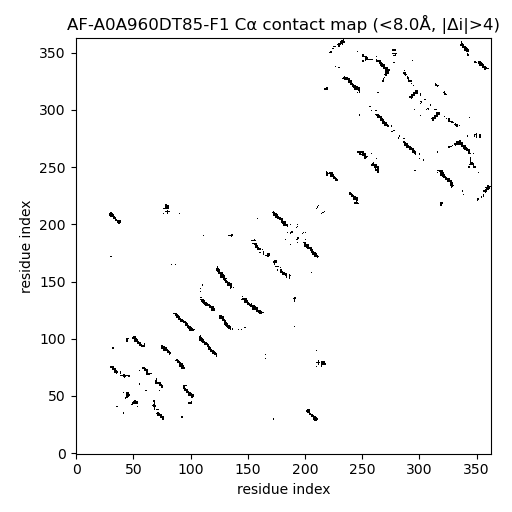 -13.325 1.00 94.12 103 PRO A N 1
ATOM 750 C CA . PRO A 1 103 ? -16.869 14.619 -14.708 1.00 94.12 103 PRO A CA 1
ATOM 751 C C . PRO A 1 103 ? -16.529 15.873 -15.528 1.00 94.12 103 PRO A C 1
ATOM 753 O O . PRO A 1 103 ? -17.255 16.867 -15.497 1.00 94.12 103 PRO A O 1
ATOM 756 N N . LEU A 1 104 ? -15.434 15.806 -16.283 1.00 91.81 104 LEU A N 1
ATOM 757 C CA . LEU A 1 104 ? -14.989 16.826 -17.225 1.00 91.81 104 LEU A CA 1
ATOM 758 C C . LEU A 1 104 ? -14.545 16.130 -18.517 1.00 91.81 104 LEU A C 1
ATOM 760 O O . LEU A 1 104 ? -13.459 15.553 -18.594 1.00 91.81 104 LEU A O 1
ATOM 764 N N . GLY A 1 105 ? -15.412 16.159 -19.532 1.00 89.69 105 GLY A N 1
ATOM 765 C CA . GLY A 1 105 ? -15.237 15.338 -20.733 1.00 89.69 105 GLY A CA 1
ATOM 766 C C . GLY A 1 105 ? -15.280 13.846 -20.388 1.00 89.69 105 GLY A C 1
ATOM 767 O O . GLY A 1 105 ? -16.204 13.403 -19.711 1.00 89.69 105 GLY A O 1
ATOM 768 N N . ASP A 1 106 ? -14.265 13.096 -20.821 1.00 88.25 106 ASP A N 1
ATOM 769 C CA . ASP A 1 106 ? -14.134 11.651 -20.570 1.00 88.25 106 ASP A CA 1
ATOM 770 C C . ASP A 1 106 ? -13.371 11.317 -19.267 1.00 88.25 106 ASP A C 1
ATOM 772 O O . ASP A 1 106 ? -13.095 10.152 -18.976 1.00 88.25 106 ASP A O 1
ATOM 776 N N . ALA A 1 107 ? -13.004 12.331 -18.477 1.00 90.56 107 ALA A N 1
ATOM 777 C CA . ALA A 1 107 ? -12.228 12.203 -17.243 1.00 90.56 107 ALA A CA 1
ATOM 778 C C . ALA A 1 107 ? -12.969 12.816 -16.042 1.00 90.56 107 ALA A C 1
ATOM 780 O O . ALA A 1 107 ? -14.088 13.309 -16.172 1.00 90.56 107 ALA A O 1
ATOM 781 N N . HIS A 1 108 ? -12.357 12.767 -14.857 1.00 94.25 108 HIS A N 1
ATOM 782 C CA . HIS A 1 108 ? -12.933 13.295 -13.618 1.00 94.25 108 HIS A CA 1
ATOM 783 C C . HIS A 1 108 ? -11.926 14.209 -12.923 1.00 94.25 108 HIS A C 1
ATOM 785 O O . HIS A 1 108 ? -10.754 13.855 -12.814 1.00 94.25 108 HIS A O 1
ATOM 791 N N . ALA A 1 109 ? -12.359 15.382 -12.456 1.00 94.94 109 ALA A N 1
ATOM 792 C CA . ALA A 1 109 ? -11.477 16.315 -11.756 1.00 94.94 109 ALA A CA 1
ATOM 793 C C . ALA A 1 109 ? -11.089 15.819 -10.356 1.00 94.94 109 ALA A C 1
ATOM 795 O O . ALA A 1 109 ? -10.012 16.145 -9.872 1.00 94.94 109 ALA A O 1
ATOM 796 N N . LEU A 1 110 ? -11.928 14.985 -9.742 1.00 96.38 110 LEU A N 1
ATOM 797 C CA . LEU A 1 110 ? -11.587 14.233 -8.545 1.00 96.38 110 LEU A CA 1
ATOM 798 C C . LEU A 1 110 ? -11.463 12.763 -8.929 1.00 96.38 110 LEU A C 1
ATOM 800 O O . LEU A 1 110 ? -12.447 12.126 -9.299 1.00 96.38 110 LEU A O 1
ATOM 804 N N . GLU A 1 111 ? -10.256 12.227 -8.807 1.00 96.00 111 GLU A N 1
ATOM 805 C CA . GLU A 1 111 ? -9.996 10.791 -8.810 1.00 96.00 111 GLU A CA 1
ATOM 806 C C . GLU A 1 111 ? -9.089 10.500 -7.625 1.00 96.00 111 GLU A C 1
ATOM 808 O O . GLU A 1 111 ? -8.046 11.131 -7.491 1.00 96.00 111 GLU A O 1
ATOM 813 N N . LEU A 1 112 ? -9.506 9.589 -6.751 1.00 98.06 112 LEU A N 1
ATOM 814 C CA . LEU A 1 112 ? -8.704 9.116 -5.628 1.00 98.06 112 LEU A CA 1
ATOM 815 C C . LEU A 1 112 ? -8.941 7.622 -5.479 1.00 98.06 112 LEU A C 1
ATOM 817 O O . LEU A 1 112 ? -10.089 7.181 -5.379 1.00 98.06 112 LEU A O 1
ATOM 821 N N . SER A 1 113 ? -7.870 6.848 -5.424 1.00 94.69 113 SER A N 1
ATOM 822 C CA . SER A 1 113 ? -7.918 5.475 -4.962 1.00 94.69 113 SER A CA 1
ATOM 823 C C . SER A 1 113 ? -7.066 5.292 -3.718 1.00 94.69 113 SER A C 1
ATOM 825 O O . SER A 1 113 ? -5.994 5.881 -3.609 1.00 94.69 113 SER A O 1
ATOM 827 N N . VAL A 1 114 ? -7.578 4.498 -2.781 1.00 97.62 114 VAL A N 1
ATOM 828 C CA . VAL A 1 114 ? -6.895 4.115 -1.542 1.00 97.62 114 VAL A CA 1
ATOM 829 C C . VAL A 1 114 ? -6.786 2.600 -1.535 1.00 97.62 114 VAL A C 1
ATOM 831 O O . VAL A 1 114 ? -7.810 1.916 -1.616 1.00 97.62 114 VAL A O 1
ATOM 834 N N . TRP A 1 115 ? -5.564 2.088 -1.456 1.00 93.62 115 TRP A N 1
ATOM 835 C CA . TRP A 1 115 ? -5.243 0.670 -1.566 1.00 93.62 115 TRP A CA 1
ATOM 836 C C . TRP A 1 115 ? -4.388 0.190 -0.402 1.00 93.62 115 TRP A C 1
ATOM 838 O O . TRP A 1 115 ? -3.624 0.951 0.188 1.00 93.62 115 TRP A O 1
ATOM 848 N N . ASN A 1 116 ? -4.516 -1.104 -0.108 1.00 91.12 116 ASN A N 1
ATOM 849 C CA . ASN A 1 116 ? -3.657 -1.851 0.811 1.00 91.12 116 ASN A CA 1
ATOM 850 C C . ASN A 1 116 ? -3.420 -1.153 2.164 1.00 91.12 116 ASN A C 1
ATOM 852 O O . ASN A 1 116 ? -2.263 -0.986 2.563 1.00 91.12 116 ASN A O 1
ATOM 856 N N . PRO A 1 117 ? -4.474 -0.737 2.894 1.00 97.62 117 PRO A N 1
ATOM 857 C CA . PRO A 1 117 ? -4.272 -0.039 4.149 1.00 97.62 117 PRO A CA 1
ATOM 858 C C . PRO A 1 117 ? -3.563 -0.947 5.161 1.00 97.62 117 PRO A C 1
ATOM 860 O O . PRO A 1 117 ? -3.954 -2.099 5.367 1.00 97.62 117 PRO A O 1
ATOM 863 N N . ARG A 1 118 ? -2.523 -0.426 5.804 1.00 97.81 118 ARG A N 1
ATOM 864 C CA . ARG A 1 118 ? -1.758 -1.101 6.851 1.00 97.81 118 ARG A CA 1
ATOM 865 C C . ARG A 1 118 ? -1.810 -0.271 8.118 1.00 97.81 118 ARG A C 1
ATOM 867 O O . ARG A 1 118 ? -1.454 0.899 8.100 1.00 97.81 118 ARG A O 1
ATOM 874 N N . LEU A 1 119 ? -2.248 -0.876 9.213 1.00 98.75 119 LEU A N 1
ATOM 875 C CA . LEU A 1 119 ? -2.102 -0.275 10.531 1.00 98.75 119 LEU A CA 1
ATOM 876 C C . LEU A 1 119 ? -0.742 -0.678 11.094 1.00 98.75 119 LEU A C 1
ATOM 878 O O . LEU A 1 119 ? -0.533 -1.864 11.325 1.00 98.75 119 LEU A O 1
ATOM 882 N N . ASP A 1 120 ? 0.134 0.288 11.338 1.00 98.12 120 ASP A N 1
ATOM 883 C CA . ASP A 1 120 ? 1.353 0.113 12.126 1.00 98.12 120 ASP A CA 1
ATOM 884 C C . ASP A 1 120 ? 1.045 0.528 13.579 1.00 98.12 120 ASP A C 1
ATOM 886 O O . ASP A 1 120 ? 0.516 1.615 13.811 1.00 98.12 120 ASP A O 1
ATOM 890 N N . ILE A 1 121 ? 1.288 -0.370 14.536 1.00 98.69 121 ILE A N 1
ATOM 891 C CA . ILE A 1 121 ? 0.916 -0.269 15.957 1.00 98.69 121 ILE A CA 1
ATOM 892 C C . ILE A 1 121 ? 2.170 -0.002 16.791 1.00 98.69 121 ILE A C 1
ATOM 894 O O . ILE A 1 121 ? 3.140 -0.760 16.694 1.00 98.69 121 ILE A O 1
ATOM 898 N N . ASP A 1 122 ? 2.106 1.012 17.653 1.00 97.75 122 ASP A N 1
ATOM 899 C CA . ASP A 1 122 ? 3.124 1.345 18.650 1.00 97.75 122 ASP A CA 1
ATOM 900 C C . ASP A 1 122 ? 2.454 1.724 19.984 1.00 97.75 122 ASP A C 1
ATOM 902 O O . ASP A 1 122 ? 2.146 2.884 20.268 1.00 97.75 122 ASP A O 1
ATOM 906 N N . GLY A 1 123 ? 2.151 0.707 20.795 1.00 96.62 123 GLY A N 1
ATOM 907 C CA . GLY A 1 123 ? 1.496 0.871 22.089 1.00 96.62 123 GLY A CA 1
ATOM 908 C C . GLY A 1 123 ? 0.081 1.438 21.980 1.00 96.62 123 GLY A C 1
ATOM 909 O O . GLY A 1 123 ? -0.832 0.766 21.494 1.00 96.62 123 GLY A O 1
ATOM 910 N N . ASP A 1 124 ? -0.090 2.660 22.482 1.00 97.81 124 ASP A N 1
ATOM 911 C CA . ASP A 1 124 ? -1.365 3.386 22.510 1.00 97.81 124 ASP A CA 1
ATOM 912 C C . ASP A 1 124 ? -1.557 4.290 21.276 1.00 97.81 124 ASP A C 1
ATOM 914 O O . ASP A 1 124 ? -2.586 4.954 21.143 1.00 97.81 124 ASP A O 1
ATOM 918 N N . GLU A 1 125 ? -0.602 4.291 20.344 1.00 98.25 125 GLU A N 1
ATOM 919 C CA . GLU A 1 125 ? -0.668 5.024 19.082 1.00 98.25 125 GLU A CA 1
ATOM 920 C C . GLU A 1 125 ? -0.568 4.072 17.886 1.00 98.25 125 GLU A C 1
ATOM 922 O O . GLU A 1 125 ? 0.033 2.997 17.935 1.00 98.25 125 GLU A O 1
ATOM 927 N N . GLY A 1 126 ? -1.169 4.474 16.771 1.00 98.50 126 GLY A N 1
ATOM 928 C CA . GLY A 1 126 ? -1.017 3.788 15.500 1.00 98.50 126 GLY A CA 1
ATOM 929 C C . GLY A 1 126 ? -0.935 4.756 14.332 1.00 98.50 126 GLY A C 1
ATOM 930 O O . GLY A 1 126 ? -1.404 5.891 14.398 1.00 98.50 126 GLY A O 1
ATOM 931 N N . THR A 1 127 ? -0.365 4.287 13.230 1.00 98.88 127 THR A N 1
ATOM 932 C CA . THR A 1 127 ? -0.381 4.989 11.944 1.00 98.88 127 THR A CA 1
ATOM 933 C C . THR A 1 127 ? -1.055 4.100 10.914 1.00 98.88 127 THR A C 1
ATOM 935 O O . THR A 1 127 ? -0.612 2.978 10.674 1.00 98.88 127 THR A O 1
ATOM 938 N N . LEU A 1 128 ? -2.130 4.587 10.290 1.00 98.75 128 LEU A N 1
ATOM 939 C CA . LEU A 1 128 ? -2.684 3.943 9.108 1.00 98.75 128 LEU A CA 1
ATOM 940 C C . LEU A 1 128 ? -1.929 4.444 7.879 1.00 98.75 128 LEU A C 1
ATOM 942 O O . LEU A 1 128 ? -1.978 5.627 7.543 1.00 98.75 128 LEU A O 1
ATOM 946 N N . VAL A 1 129 ? -1.258 3.525 7.205 1.00 97.31 129 VAL A N 1
ATOM 947 C CA . VAL A 1 129 ? -0.510 3.738 5.973 1.00 97.31 129 VAL A CA 1
ATOM 948 C C . VAL A 1 129 ? -1.318 3.203 4.789 1.00 97.31 129 VAL A C 1
ATOM 950 O O . VAL A 1 129 ? -1.985 2.180 4.931 1.00 97.31 129 VAL A O 1
ATOM 953 N N . ALA A 1 130 ? -1.287 3.863 3.630 1.00 95.12 130 ALA A N 1
ATOM 954 C CA . ALA A 1 130 ? -1.982 3.389 2.431 1.00 95.12 130 ALA A CA 1
ATOM 955 C C . ALA A 1 130 ? -1.264 3.764 1.127 1.00 95.12 130 ALA A C 1
ATOM 957 O O . ALA A 1 130 ? -0.517 4.740 1.064 1.00 95.12 130 ALA A O 1
ATOM 958 N N . ASP A 1 131 ? -1.556 3.010 0.069 1.00 88.62 131 ASP A N 1
ATOM 959 C CA . ASP A 1 131 ? -1.162 3.346 -1.296 1.00 88.62 131 ASP A CA 1
ATOM 960 C C . ASP A 1 131 ? -2.246 4.200 -1.951 1.00 88.62 131 ASP A C 1
ATOM 962 O O . ASP A 1 131 ? -3.433 3.866 -1.910 1.00 88.62 131 ASP A O 1
ATOM 966 N N . LEU A 1 132 ? -1.838 5.301 -2.573 1.00 94.31 132 LEU A N 1
ATOM 967 C CA . LEU A 1 132 ? -2.719 6.288 -3.173 1.00 94.31 132 LEU A CA 1
ATOM 968 C C . LEU A 1 132 ? -2.437 6.429 -4.668 1.00 94.31 132 LEU A C 1
ATOM 970 O O . LEU A 1 132 ? -1.290 6.569 -5.092 1.00 94.31 132 LEU A O 1
ATOM 974 N N . THR A 1 133 ? -3.499 6.500 -5.465 1.00 88.88 133 THR A N 1
ATOM 975 C CA . THR A 1 133 ? -3.450 7.200 -6.756 1.00 88.88 133 THR A CA 1
ATOM 976 C C . THR A 1 133 ? -4.451 8.332 -6.719 1.00 88.88 133 THR A C 1
ATOM 978 O O . THR A 1 133 ? -5.572 8.143 -6.249 1.00 88.88 133 THR A O 1
ATOM 981 N N . TYR A 1 134 ? -4.060 9.522 -7.155 1.00 95.12 134 TYR A N 1
ATOM 982 C CA . TYR A 1 134 ? -4.897 10.704 -7.000 1.00 95.12 134 TYR A CA 1
ATOM 983 C C . TYR A 1 134 ? -4.700 11.692 -8.143 1.00 95.12 134 TYR A C 1
ATOM 985 O O . TYR A 1 134 ? -3.651 11.737 -8.785 1.00 95.12 134 TYR A O 1
ATOM 993 N N . ARG A 1 135 ? -5.726 12.497 -8.409 1.00 94.00 135 ARG A N 1
ATOM 994 C CA . ARG A 1 135 ? -5.597 13.695 -9.235 1.00 94.00 135 ARG A CA 1
ATOM 995 C C . ARG A 1 135 ? -5.313 14.892 -8.325 1.00 94.00 135 ARG A C 1
ATOM 997 O O . ARG A 1 135 ? -6.156 15.160 -7.468 1.00 94.00 135 ARG A O 1
ATOM 1004 N N . PRO A 1 136 ? -4.195 15.620 -8.506 1.00 93.38 136 PRO A N 1
ATOM 1005 C CA . PRO A 1 136 ? -3.937 16.837 -7.747 1.00 93.38 136 PRO A CA 1
ATOM 1006 C C . PRO A 1 136 ? -5.090 17.834 -7.879 1.00 93.38 136 PRO A C 1
ATOM 1008 O O . PRO A 1 136 ? -5.631 18.036 -8.970 1.00 93.38 136 PRO A O 1
ATOM 1011 N N . PHE A 1 137 ? -5.460 18.472 -6.773 1.00 93.12 137 PHE A N 1
ATOM 1012 C CA . PHE A 1 137 ? -6.450 19.537 -6.795 1.00 93.12 137 PHE A CA 1
ATOM 1013 C C . PHE A 1 137 ? -5.815 20.830 -7.325 1.00 93.12 137 PHE A C 1
ATOM 1015 O O . PHE A 1 137 ? -4.775 21.267 -6.845 1.00 93.12 137 PHE A O 1
ATOM 1022 N N . THR A 1 138 ? -6.429 21.447 -8.336 1.00 89.44 138 THR A N 1
ATOM 1023 C CA . THR A 1 138 ? -5.927 22.688 -8.966 1.00 89.44 138 THR A CA 1
ATOM 1024 C C . THR A 1 138 ? -6.946 23.829 -8.940 1.00 89.44 138 THR A C 1
ATOM 1026 O O . THR A 1 138 ? -6.755 24.848 -9.606 1.00 89.44 138 THR A O 1
ATOM 1029 N N . GLY A 1 139 ? -8.029 23.676 -8.172 1.00 89.88 139 GLY A N 1
ATOM 1030 C CA . GLY A 1 139 ? -9.118 24.645 -8.055 1.00 89.88 139 GLY A CA 1
ATOM 1031 C C . GLY A 1 139 ? -10.497 24.063 -8.382 1.00 89.88 139 GLY A C 1
ATOM 1032 O O . GLY A 1 139 ? -10.635 22.938 -8.857 1.00 89.88 139 GLY A O 1
ATOM 1033 N N . THR A 1 140 ? -11.542 24.848 -8.113 1.00 87.94 140 THR A N 1
ATOM 1034 C CA . THR A 1 140 ? -12.951 24.411 -8.184 1.00 87.94 140 THR A CA 1
ATOM 1035 C C . THR A 1 140 ? -13.596 24.513 -9.570 1.00 87.94 140 THR A C 1
ATOM 1037 O O . THR A 1 140 ? -14.696 23.998 -9.752 1.00 87.94 140 THR A O 1
ATOM 1040 N N . ASP A 1 141 ? -12.930 25.142 -10.543 1.00 88.19 141 ASP A N 1
ATOM 1041 C CA . ASP A 1 141 ? -13.394 25.255 -11.936 1.00 88.19 141 ASP A CA 1
ATOM 1042 C C . ASP A 1 141 ? -12.235 25.021 -12.930 1.00 88.19 141 ASP A C 1
ATOM 1044 O O . ASP A 1 141 ? -11.766 25.945 -13.607 1.00 88.19 141 ASP A O 1
ATOM 1048 N N . PRO A 1 142 ? -11.667 23.801 -12.958 1.00 88.44 142 PRO A N 1
ATOM 1049 C CA . PRO A 1 142 ? -10.541 23.499 -13.824 1.00 88.44 142 PRO A CA 1
ATOM 1050 C C . PRO A 1 142 ? -10.996 23.373 -15.285 1.00 88.44 142 PRO A C 1
ATOM 1052 O O . PRO A 1 142 ? -11.892 22.602 -15.618 1.00 88.44 142 PRO A O 1
ATOM 1055 N N . THR A 1 143 ? -10.312 24.070 -16.193 1.00 88.31 143 THR A N 1
ATOM 1056 C CA . THR A 1 143 ? -10.486 23.890 -17.653 1.00 88.31 143 THR A CA 1
ATOM 1057 C C . THR A 1 143 ? -9.562 22.818 -18.233 1.00 88.31 143 THR A C 1
ATOM 1059 O O . THR A 1 143 ? -9.750 22.369 -19.363 1.00 88.31 143 THR A O 1
ATOM 1062 N N . THR A 1 144 ? -8.560 22.399 -17.459 1.00 88.81 144 THR A N 1
ATOM 1063 C CA . THR A 1 144 ? -7.629 21.314 -17.777 1.00 88.81 144 THR A CA 1
ATOM 1064 C C . THR A 1 144 ? -7.392 20.486 -16.523 1.00 88.81 144 THR A C 1
ATOM 1066 O O . THR A 1 144 ? -7.463 21.010 -15.412 1.00 88.81 144 THR A O 1
ATOM 1069 N N . LEU A 1 145 ? -7.122 19.195 -16.700 1.00 89.75 145 LEU A N 1
ATOM 1070 C CA . LEU A 1 145 ? -6.862 18.286 -15.591 1.00 89.75 145 LEU A CA 1
ATOM 1071 C C . LEU A 1 145 ? -5.355 18.039 -15.460 1.00 89.75 145 LEU A C 1
ATOM 1073 O O . LEU A 1 145 ? -4.724 17.710 -16.470 1.00 89.75 145 LEU A O 1
ATOM 1077 N N . PRO A 1 146 ? -4.774 18.152 -14.252 1.00 90.12 146 PRO A N 1
ATOM 1078 C CA . PRO A 1 146 ? -3.406 17.697 -14.019 1.00 90.12 146 PRO A CA 1
ATOM 1079 C C . PRO A 1 146 ? -3.322 16.181 -14.217 1.00 90.12 146 PRO A C 1
ATOM 1081 O O . PRO A 1 146 ? -4.340 15.492 -14.147 1.00 90.12 146 PRO A O 1
ATOM 1084 N N . ALA A 1 147 ? -2.128 15.649 -14.477 1.00 85.06 147 ALA A N 1
ATOM 1085 C CA . ALA A 1 147 ? -1.930 14.204 -14.585 1.00 85.06 147 ALA A CA 1
ATOM 1086 C C . ALA A 1 147 ? -2.296 13.489 -13.269 1.00 85.06 147 ALA A C 1
ATOM 1088 O O . ALA A 1 147 ? -2.259 14.093 -12.202 1.00 85.06 147 ALA A O 1
ATOM 1089 N N . ILE A 1 148 ? -2.672 12.209 -13.356 1.00 85.62 148 ILE A N 1
ATOM 1090 C CA . ILE A 1 148 ? -2.807 11.369 -12.160 1.00 85.62 148 ILE A CA 1
ATOM 1091 C C . ILE A 1 148 ? -1.413 11.118 -11.592 1.00 85.62 148 ILE A C 1
ATOM 1093 O O . ILE A 1 148 ? -0.485 10.804 -12.337 1.00 85.62 148 ILE A O 1
ATOM 1097 N N . GLU A 1 149 ? -1.302 11.223 -10.278 1.00 85.12 149 GLU A N 1
ATOM 1098 C CA . GLU A 1 149 ? -0.108 10.912 -9.511 1.00 85.12 149 GLU A CA 1
ATOM 1099 C C . GLU A 1 149 ? -0.339 9.671 -8.648 1.00 85.12 149 GLU A C 1
ATOM 1101 O O . GLU A 1 149 ? -1.470 9.215 -8.444 1.00 85.12 149 GLU A O 1
ATOM 1106 N N . ALA A 1 150 ? 0.756 9.097 -8.161 1.00 81.19 150 ALA A N 1
ATOM 1107 C CA . ALA A 1 150 ? 0.727 7.950 -7.277 1.00 81.19 150 ALA A CA 1
ATOM 1108 C C . ALA A 1 150 ? 1.780 8.104 -6.182 1.00 81.19 150 ALA A C 1
ATOM 1110 O O . ALA A 1 150 ? 2.914 8.506 -6.442 1.00 81.19 150 ALA A O 1
ATOM 1111 N N . ALA A 1 151 ? 1.393 7.744 -4.967 1.00 78.44 151 ALA A N 1
ATOM 1112 C CA . ALA A 1 151 ? 2.251 7.721 -3.798 1.00 78.44 151 ALA A CA 1
ATOM 1113 C C . ALA A 1 151 ? 1.936 6.457 -3.003 1.00 78.44 151 ALA A C 1
ATOM 1115 O O . ALA A 1 151 ? 0.795 6.017 -2.941 1.00 78.44 151 ALA A O 1
ATOM 1116 N N . THR A 1 152 ? 2.945 5.848 -2.410 1.00 82.56 152 THR A N 1
ATOM 1117 C CA . THR A 1 152 ? 2.826 4.540 -1.758 1.00 82.56 152 THR A CA 1
ATOM 1118 C C . THR A 1 152 ? 3.360 4.602 -0.357 1.00 82.56 152 THR A C 1
ATOM 1120 O O . THR A 1 152 ? 4.240 5.422 -0.088 1.00 82.56 152 THR A O 1
ATOM 1123 N N . ASP A 1 153 ? 2.884 3.703 0.495 1.00 81.31 153 ASP A N 1
ATOM 1124 C CA . ASP A 1 153 ? 3.218 3.729 1.913 1.00 81.31 153 ASP A CA 1
ATOM 1125 C C . ASP A 1 153 ? 3.017 5.132 2.529 1.00 81.31 153 ASP A C 1
ATOM 1127 O O . ASP A 1 153 ? 3.799 5.587 3.364 1.00 81.31 153 ASP A O 1
ATOM 1131 N N . VAL A 1 154 ? 1.958 5.840 2.115 1.00 90.94 154 VAL A N 1
ATOM 1132 C CA . VAL A 1 154 ? 1.643 7.182 2.616 1.00 90.94 154 VAL A CA 1
ATOM 1133 C C . VAL A 1 154 ? 1.111 7.060 4.043 1.00 90.94 154 VAL A C 1
ATOM 1135 O O . VAL A 1 154 ? 0.076 6.412 4.220 1.00 90.94 154 VAL A O 1
ATOM 1138 N N . PRO A 1 155 ? 1.740 7.690 5.058 1.00 96.94 155 PRO A N 1
ATOM 1139 C CA . PRO A 1 155 ? 1.159 7.816 6.391 1.00 96.94 155 PRO A CA 1
ATOM 1140 C C . PRO A 1 155 ? -0.123 8.646 6.289 1.00 96.94 155 PRO A C 1
ATOM 1142 O O . PRO A 1 155 ? -0.081 9.870 6.228 1.00 96.94 155 PRO A O 1
ATOM 1145 N N . PHE A 1 156 ? -1.268 7.977 6.190 1.00 98.62 156 PHE A N 1
ATOM 1146 C CA . PHE A 1 156 ? -2.541 8.607 5.861 1.00 98.62 156 PHE A CA 1
ATOM 1147 C C . PHE A 1 156 ? -3.187 9.237 7.095 1.00 98.62 156 PHE A C 1
ATOM 1149 O O . PHE A 1 156 ? -3.763 10.322 7.019 1.00 98.62 156 PHE A O 1
ATOM 1156 N N . ALA A 1 157 ? -3.104 8.553 8.236 1.00 98.81 157 ALA A N 1
ATOM 1157 C CA . ALA A 1 157 ? -3.765 8.973 9.461 1.00 98.81 157 ALA A CA 1
ATOM 1158 C C . ALA A 1 157 ? -3.070 8.450 10.714 1.00 98.81 157 ALA A C 1
ATOM 1160 O O . ALA A 1 157 ? -2.538 7.339 10.713 1.00 98.81 157 ALA A O 1
ATOM 1161 N N . THR A 1 158 ? -3.164 9.209 11.800 1.00 98.81 158 THR A N 1
ATOM 1162 C CA . THR A 1 158 ? -2.925 8.688 13.146 1.00 98.81 158 THR A CA 1
ATOM 1163 C C . THR A 1 158 ? -4.171 7.955 13.638 1.00 98.81 158 THR A C 1
ATOM 1165 O O . THR A 1 158 ? -5.301 8.269 13.246 1.00 98.81 158 THR A O 1
ATOM 1168 N N . VAL A 1 159 ? -3.961 6.947 14.477 1.00 98.88 159 VAL A N 1
ATOM 1169 C CA . VAL A 1 159 ? -4.998 6.107 15.074 1.00 98.88 159 VAL A CA 1
ATOM 1170 C C . VAL A 1 159 ? -4.792 6.112 16.582 1.00 98.88 159 VAL A C 1
ATOM 1172 O O . VAL A 1 159 ? -3.721 5.751 17.060 1.00 98.88 159 VAL A O 1
ATOM 1175 N N . ASP A 1 160 ? -5.812 6.523 17.328 1.00 98.75 160 ASP A N 1
ATOM 1176 C CA . ASP A 1 160 ? -5.781 6.495 18.791 1.00 98.75 160 ASP A CA 1
ATOM 1177 C C . ASP A 1 160 ? -6.103 5.078 19.282 1.00 98.75 160 ASP A C 1
ATOM 1179 O O . ASP A 1 160 ? -7.228 4.586 19.128 1.00 98.75 160 ASP A O 1
ATOM 1183 N N . LEU A 1 161 ? -5.097 4.411 19.853 1.00 98.69 161 LEU A N 1
ATOM 1184 C CA . LEU A 1 161 ? -5.193 3.056 20.391 1.00 98.69 161 LEU A CA 1
ATOM 1185 C C . LEU A 1 161 ? -5.208 3.037 21.925 1.00 98.69 161 LEU A C 1
ATOM 1187 O O . LEU A 1 161 ? -5.266 1.957 22.505 1.00 98.69 161 LEU A O 1
ATOM 1191 N N . SER A 1 162 ? -5.260 4.192 22.595 1.00 98.00 162 SER A N 1
ATOM 1192 C CA . SER A 1 162 ? -5.265 4.285 24.066 1.00 98.00 162 SER A CA 1
ATOM 1193 C C . SER A 1 162 ? -6.464 3.588 24.726 1.00 98.00 162 SER A C 1
ATOM 1195 O O . SER A 1 162 ? -6.433 3.217 25.901 1.00 98.00 162 SER A O 1
ATOM 1197 N N . GLY A 1 163 ? -7.545 3.381 23.966 1.00 95.50 163 GLY A N 1
ATOM 1198 C CA . GLY A 1 163 ? -8.719 2.615 24.388 1.00 95.50 163 GLY A CA 1
ATOM 1199 C C . GLY A 1 163 ? -8.611 1.098 24.177 1.00 95.50 163 GLY A C 1
ATOM 1200 O O . GLY A 1 163 ? -9.554 0.374 24.511 1.00 95.50 163 GLY A O 1
ATOM 1201 N N . VAL A 1 164 ? -7.518 0.599 23.592 1.00 96.44 164 VAL A N 1
ATOM 1202 C CA . VAL A 1 164 ? -7.367 -0.807 23.201 1.00 96.44 164 VAL A CA 1
ATOM 1203 C C . VAL A 1 164 ? -6.775 -1.624 24.344 1.00 96.44 164 VAL A C 1
ATOM 1205 O O . VAL A 1 164 ? -5.679 -1.381 24.834 1.00 96.44 164 VAL A O 1
ATOM 1208 N N . GLY A 1 165 ? -7.492 -2.672 24.749 1.00 93.44 165 GLY A N 1
ATOM 1209 C CA . GLY A 1 165 ? -6.941 -3.696 25.632 1.00 93.44 165 GLY A CA 1
ATOM 1210 C C . GLY A 1 165 ? -6.209 -4.764 24.824 1.00 93.44 165 GLY A C 1
ATOM 1211 O O . GLY A 1 165 ? -6.867 -5.590 24.188 1.00 93.44 165 GLY A O 1
ATOM 1212 N N . TRP A 1 166 ? -4.875 -4.803 24.895 1.00 94.69 166 TRP A N 1
ATOM 1213 C CA . TRP A 1 166 ? -4.024 -5.787 24.207 1.00 94.69 166 TRP A CA 1
ATOM 1214 C C . TRP A 1 166 ? -4.096 -7.188 24.830 1.00 94.69 166 TRP A C 1
ATOM 1216 O O . TRP A 1 166 ? -3.131 -7.745 25.344 1.00 94.69 166 TRP A O 1
ATOM 1226 N N . THR A 1 167 ? -5.284 -7.780 24.781 1.00 92.69 167 THR A N 1
ATOM 1227 C CA . THR A 1 167 ? -5.546 -9.158 25.196 1.00 92.69 167 THR A CA 1
ATOM 1228 C C . THR A 1 167 ? -6.333 -9.863 24.106 1.00 92.69 167 THR A C 1
ATOM 1230 O O . THR A 1 167 ? -7.247 -9.289 23.511 1.00 92.69 167 THR A O 1
ATOM 1233 N N . ARG A 1 168 ? -5.986 -11.121 23.827 1.00 91.81 168 ARG A N 1
ATOM 1234 C CA . ARG A 1 168 ? -6.759 -11.921 22.877 1.00 91.81 168 ARG A CA 1
ATOM 1235 C C . ARG A 1 168 ? -8.119 -12.254 23.480 1.00 91.81 168 ARG A C 1
ATOM 1237 O O . ARG A 1 168 ? -8.211 -12.702 24.624 1.00 91.81 168 ARG A O 1
ATOM 1244 N N . GLY A 1 169 ? -9.173 -12.063 22.692 1.00 84.62 169 GLY A N 1
ATOM 1245 C CA . GLY A 1 169 ? -10.513 -12.506 23.065 1.00 84.62 169 GLY A CA 1
ATOM 1246 C C . GLY A 1 169 ? -10.617 -14.035 23.108 1.00 84.62 169 GLY A C 1
ATOM 1247 O O . GLY A 1 169 ? -9.707 -14.757 22.699 1.00 84.62 169 GLY A O 1
ATOM 1248 N N . SER A 1 170 ? -11.772 -14.557 23.526 1.00 81.31 170 SER A N 1
ATOM 1249 C CA . SER A 1 170 ? -12.039 -16.008 23.539 1.00 81.31 170 SER A CA 1
ATOM 1250 C C . SER A 1 170 ? -11.935 -16.675 22.159 1.00 81.31 170 SER A C 1
ATOM 1252 O O . SER A 1 170 ? -11.757 -17.888 22.082 1.00 81.31 170 SER A O 1
ATOM 1254 N N . GLY A 1 171 ? -12.033 -15.891 21.081 1.00 79.56 171 GLY A N 1
ATOM 1255 C CA . GLY A 1 171 ? -11.836 -16.332 19.700 1.00 79.56 171 GLY A CA 1
ATOM 1256 C C . GLY A 1 171 ? -10.374 -16.432 19.248 1.00 79.56 171 GLY A C 1
ATOM 1257 O O . GLY A 1 171 ? -10.142 -16.845 18.120 1.00 79.56 171 GLY A O 1
ATOM 1258 N N . GLY A 1 172 ? -9.398 -16.070 20.091 1.00 87.25 172 GLY A N 1
ATOM 1259 C CA . GLY A 1 172 ? -7.966 -16.207 19.788 1.00 87.25 172 GLY A CA 1
ATOM 1260 C C . GLY A 1 172 ? -7.338 -15.064 18.979 1.00 87.25 172 GLY A C 1
ATOM 1261 O O . GLY A 1 172 ? -6.160 -15.152 18.647 1.00 87.25 172 GLY A O 1
ATOM 1262 N N . TYR A 1 173 ? -8.085 -13.990 18.714 1.00 93.25 173 TYR A N 1
ATOM 1263 C CA . TYR A 1 173 ? -7.638 -12.809 17.968 1.00 93.25 173 TYR A CA 1
ATOM 1264 C C . TYR A 1 173 ? -7.650 -11.539 18.836 1.00 93.25 173 TYR A C 1
ATOM 1266 O O . TYR A 1 173 ? -8.363 -11.462 19.845 1.00 93.25 173 TYR A O 1
ATOM 1274 N N . TYR A 1 174 ? -6.864 -10.541 18.431 1.00 95.81 174 TYR A N 1
ATOM 1275 C CA . TYR A 1 174 ? -6.905 -9.179 18.964 1.00 95.81 174 TYR A CA 1
ATOM 1276 C C . TYR A 1 174 ? -7.985 -8.364 18.256 1.00 95.81 174 TYR A C 1
ATOM 1278 O O . TYR A 1 174 ? -8.347 -8.652 17.112 1.00 95.81 174 TYR A O 1
ATOM 1286 N N . SER A 1 175 ? -8.508 -7.340 18.929 1.00 95.44 175 SER A N 1
ATOM 1287 C CA . SER A 1 175 ? -9.521 -6.464 18.351 1.00 95.44 175 SER A CA 1
ATOM 1288 C C . SER A 1 175 ? -9.283 -5.014 18.734 1.00 95.44 175 SER A C 1
ATOM 1290 O O . SER A 1 175 ? -9.200 -4.676 19.909 1.00 95.44 175 SER A O 1
ATOM 1292 N N . ILE A 1 176 ? -9.293 -4.167 17.718 1.00 97.56 176 ILE A N 1
ATOM 1293 C CA . ILE A 1 176 ? -9.383 -2.716 17.805 1.00 97.56 176 ILE A CA 1
ATOM 1294 C C . ILE A 1 176 ? -10.800 -2.358 17.375 1.00 97.56 176 ILE A C 1
ATOM 1296 O O . ILE A 1 176 ? -11.290 -2.874 16.366 1.00 97.56 176 ILE A O 1
ATOM 1300 N N . LYS A 1 177 ? -11.490 -1.526 18.151 1.00 96.62 177 LYS A N 1
ATOM 1301 C CA . LYS A 1 177 ? -12.887 -1.182 17.891 1.00 96.62 177 LYS A CA 1
ATOM 1302 C C . LYS A 1 177 ? -13.073 0.321 17.918 1.00 96.62 177 LYS A C 1
ATOM 1304 O O . LYS A 1 177 ? -12.784 0.946 18.930 1.00 96.62 177 LYS A O 1
ATOM 1309 N N . ASP A 1 178 ? -13.635 0.836 16.829 1.00 97.75 178 ASP A N 1
ATOM 1310 C CA . ASP A 1 178 ? -14.018 2.235 16.659 1.00 97.75 178 ASP A CA 1
ATOM 1311 C C . ASP A 1 178 ? -12.901 3.217 17.076 1.00 97.75 178 ASP A C 1
ATOM 1313 O O . ASP A 1 178 ? -13.178 4.268 17.652 1.00 97.75 178 ASP A O 1
ATOM 1317 N N . ALA A 1 179 ? -11.641 2.866 16.788 1.00 98.69 179 ALA A N 1
ATOM 1318 C CA . ALA A 1 179 ? -10.478 3.674 17.129 1.00 98.69 179 ALA A CA 1
ATOM 1319 C C . ALA A 1 179 ? -10.534 5.016 16.381 1.00 98.69 179 ALA A C 1
ATOM 1321 O O . ALA A 1 179 ? -10.654 5.009 15.147 1.00 98.69 179 ALA A O 1
ATOM 1322 N N . PRO A 1 180 ? -10.484 6.159 17.091 1.00 98.69 180 PRO A N 1
ATOM 1323 C CA . PRO A 1 180 ? -10.485 7.476 16.470 1.00 98.69 180 PRO A CA 1
ATOM 1324 C C . PRO A 1 180 ? -9.317 7.654 15.505 1.00 98.69 180 PRO A C 1
ATOM 1326 O O . PRO A 1 180 ? -8.222 7.143 15.735 1.00 98.69 180 PRO A O 1
ATOM 1329 N N . MET A 1 181 ? -9.557 8.406 14.432 1.00 98.75 181 MET A N 1
ATOM 1330 C CA . MET A 1 181 ? -8.559 8.666 13.403 1.00 98.75 181 MET A CA 1
ATOM 1331 C C . MET A 1 181 ? -8.522 10.138 13.011 1.00 98.75 181 MET A C 1
ATOM 1333 O O . MET A 1 181 ? -9.571 10.757 12.797 1.00 98.75 181 MET A O 1
ATOM 1337 N N . VAL A 1 182 ? -7.311 10.661 12.839 1.00 98.75 182 VAL A N 1
ATOM 1338 C CA . VAL A 1 182 ? -7.058 12.017 12.342 1.00 98.75 182 VAL A CA 1
ATOM 1339 C C . VAL A 1 182 ? -6.115 11.926 11.150 1.00 98.75 182 VAL A C 1
ATOM 1341 O O . VAL A 1 182 ? -5.085 11.259 11.215 1.00 98.75 182 VAL A O 1
ATOM 1344 N N . GLY A 1 183 ? -6.488 12.558 10.038 1.00 98.62 183 GLY A N 1
ATOM 1345 C CA . GLY A 1 183 ? -5.649 12.629 8.847 1.00 98.62 183 GLY A CA 1
ATOM 1346 C C . GLY A 1 183 ? -4.327 13.328 9.150 1.00 98.62 183 GLY A C 1
ATOM 1347 O O . GLY A 1 183 ? -4.312 14.361 9.815 1.00 98.62 183 GLY A O 1
ATOM 1348 N N . ILE A 1 184 ? -3.225 12.763 8.662 1.00 98.62 184 ILE A N 1
ATOM 1349 C CA . ILE A 1 184 ? -1.900 13.378 8.777 1.00 98.62 184 ILE A CA 1
ATOM 1350 C C . ILE A 1 184 ? -1.817 14.532 7.777 1.00 98.62 184 ILE A C 1
ATOM 1352 O O . ILE A 1 184 ? -2.094 14.331 6.595 1.00 98.62 184 ILE A O 1
ATOM 1356 N N . ASP A 1 185 ? -1.401 15.716 8.232 1.00 97.94 185 ASP A N 1
ATOM 1357 C CA . ASP A 1 185 ? -1.423 16.954 7.437 1.00 97.94 185 ASP A CA 1
ATOM 1358 C C . ASP A 1 185 ? -0.767 16.794 6.059 1.00 97.94 185 ASP A C 1
ATOM 1360 O O . ASP A 1 185 ? -1.374 17.136 5.051 1.00 97.94 185 ASP A O 1
ATOM 1364 N N . ALA A 1 186 ? 0.416 16.175 5.992 1.00 96.81 186 ALA A N 1
ATOM 1365 C CA . ALA A 1 186 ? 1.117 15.951 4.726 1.00 96.81 186 ALA A CA 1
ATOM 1366 C C . ALA A 1 186 ? 0.320 15.075 3.741 1.00 96.81 186 ALA A C 1
ATOM 1368 O O . ALA A 1 186 ? 0.362 15.307 2.537 1.00 96.81 186 ALA A O 1
ATOM 1369 N N . ALA A 1 187 ? -0.417 14.074 4.233 1.00 97.12 187 ALA A N 1
ATOM 1370 C CA . ALA A 1 187 ? -1.275 13.249 3.388 1.00 97.12 187 ALA A CA 1
ATOM 1371 C C . ALA A 1 187 ? -2.547 13.993 2.973 1.00 97.12 187 ALA A C 1
ATOM 1373 O O . ALA A 1 187 ? -3.014 13.797 1.855 1.00 97.12 187 ALA A O 1
ATOM 1374 N N . MET A 1 188 ? -3.101 14.840 3.848 1.00 98.00 188 MET A N 1
ATOM 1375 C CA . MET A 1 188 ? -4.269 15.663 3.529 1.00 98.00 188 MET A CA 1
ATOM 1376 C C . MET A 1 188 ? -3.927 16.720 2.473 1.00 98.00 188 MET A C 1
ATOM 1378 O O . MET A 1 188 ? -4.681 16.840 1.513 1.00 98.00 188 MET A O 1
ATOM 1382 N N . GLU A 1 189 ? -2.780 17.395 2.589 1.00 96.31 189 GLU A N 1
ATOM 1383 C CA . GLU A 1 189 ? -2.246 18.327 1.581 1.00 96.31 189 GLU A CA 1
ATOM 1384 C C . GLU A 1 189 ? -2.002 17.619 0.242 1.00 96.31 189 GLU A C 1
ATOM 1386 O O . GLU A 1 189 ? -2.425 18.097 -0.810 1.00 96.31 189 GLU A O 1
ATOM 1391 N N . LEU A 1 190 ? -1.401 16.422 0.272 1.00 94.00 190 LEU A N 1
ATOM 1392 C CA . LEU A 1 190 ? -1.111 15.631 -0.929 1.00 94.00 190 LEU A CA 1
ATOM 1393 C C . LEU A 1 190 ? -2.355 15.391 -1.800 1.00 94.00 190 LEU A C 1
ATOM 1395 O O . LEU A 1 190 ? -2.282 15.455 -3.026 1.00 94.00 190 LEU A O 1
ATOM 1399 N N . ILE A 1 191 ? -3.500 15.119 -1.168 1.00 95.50 191 ILE A N 1
ATOM 1400 C CA . ILE A 1 191 ? -4.777 14.864 -1.854 1.00 95.50 191 ILE A CA 1
ATOM 1401 C C . ILE A 1 191 ? -5.706 16.091 -1.874 1.00 95.50 191 ILE A C 1
ATOM 1403 O O . ILE A 1 191 ? -6.870 15.969 -2.269 1.00 95.50 191 ILE A O 1
ATOM 1407 N N . GLY A 1 192 ? -5.211 17.256 -1.440 1.00 95.12 192 GLY A N 1
ATOM 1408 C CA . GLY A 1 192 ? -5.920 18.538 -1.395 1.00 95.12 192 GLY A CA 1
ATOM 1409 C C . GLY A 1 192 ? -7.093 18.595 -0.417 1.00 95.12 192 GLY A C 1
ATOM 1410 O O . GLY A 1 192 ? -8.012 19.377 -0.619 1.00 95.12 192 GLY A O 1
ATOM 1411 N N . TRP A 1 193 ? -7.147 17.721 0.589 1.00 96.56 193 TRP A N 1
ATOM 1412 C CA . TRP A 1 193 ? -8.228 17.663 1.582 1.00 96.56 193 TRP A CA 1
ATOM 1413 C C . TRP A 1 193 ? -8.135 18.755 2.647 1.00 96.56 193 TRP A C 1
ATOM 1415 O O . TRP A 1 193 ? -9.160 19.116 3.228 1.00 96.56 193 TRP A O 1
ATOM 1425 N N . ASP A 1 194 ? -6.944 19.287 2.888 1.00 94.94 194 ASP A N 1
ATOM 1426 C CA . ASP A 1 194 ? -6.692 20.435 3.758 1.00 94.94 194 ASP A CA 1
ATOM 1427 C C . ASP A 1 194 ? -7.473 21.681 3.302 1.00 94.94 194 ASP A C 1
ATOM 1429 O O . ASP A 1 194 ? -8.108 22.341 4.127 1.00 94.94 194 ASP A O 1
ATOM 1433 N N . ASP A 1 195 ? -7.569 21.921 1.991 1.00 94.12 195 ASP A N 1
ATOM 1434 C CA . ASP A 1 195 ? -8.366 23.013 1.412 1.00 94.12 195 ASP A CA 1
ATOM 1435 C C . ASP A 1 195 ? -9.876 22.900 1.715 1.00 94.12 195 ASP A C 1
ATOM 1437 O O . ASP A 1 195 ? -10.596 23.903 1.746 1.00 94.12 195 ASP A O 1
ATOM 1441 N N . PHE A 1 196 ? -10.385 21.684 1.950 1.00 94.50 196 PHE A N 1
ATOM 1442 C CA . PHE A 1 196 ? -11.817 21.429 2.172 1.00 94.50 196 PHE A CA 1
ATOM 1443 C C . PHE A 1 196 ? -12.185 21.172 3.631 1.00 94.50 196 PHE A C 1
ATOM 1445 O O . PHE A 1 196 ? -13.326 21.420 4.034 1.00 94.50 196 PHE A O 1
ATOM 1452 N N . TYR A 1 197 ? -11.260 20.620 4.411 1.00 96.06 197 TYR A N 1
ATOM 1453 C CA . TYR A 1 197 ? -11.517 20.166 5.774 1.00 96.06 197 TYR A CA 1
ATOM 1454 C C . TYR A 1 197 ? -10.668 20.884 6.827 1.00 96.06 197 TYR A C 1
ATOM 1456 O O . TYR A 1 197 ? -10.994 20.769 8.008 1.00 96.06 197 TYR A O 1
ATOM 1464 N N . GLY A 1 198 ? -9.664 21.666 6.421 1.00 94.00 198 GLY A N 1
ATOM 1465 C CA . GLY A 1 198 ? -8.724 22.330 7.318 1.00 94.00 198 GLY A CA 1
ATOM 1466 C C . GLY A 1 198 ? -7.700 21.363 7.914 1.00 94.00 198 GLY A C 1
ATOM 1467 O O . GLY A 1 198 ? -7.425 20.302 7.360 1.00 94.00 198 GLY A O 1
ATOM 1468 N N . THR A 1 199 ? -7.137 21.739 9.060 1.00 91.69 199 THR A N 1
ATOM 1469 C CA . THR A 1 199 ? -6.207 20.906 9.837 1.00 91.69 199 THR A CA 1
ATOM 1470 C C . THR A 1 199 ? -6.956 19.914 10.725 1.00 91.69 199 THR A C 1
ATOM 1472 O O . THR A 1 199 ? -8.128 20.126 11.037 1.00 91.69 199 THR A O 1
ATOM 1475 N N . GLU A 1 200 ? -6.266 18.865 11.182 1.00 94.25 200 GLU A N 1
ATOM 1476 C CA . GLU A 1 200 ? -6.843 17.827 12.055 1.00 94.25 200 GLU A CA 1
ATOM 1477 C C . GLU A 1 200 ? -8.100 17.183 11.442 1.00 94.25 200 GLU A C 1
ATOM 1479 O O . GLU A 1 200 ? -9.160 17.061 12.065 1.00 94.25 200 GLU A O 1
ATOM 1484 N N . VAL A 1 201 ? -7.994 16.776 10.174 1.00 98.19 201 VAL A N 1
ATOM 1485 C CA . VAL A 1 201 ? -9.115 16.208 9.423 1.00 98.19 201 VAL A CA 1
ATOM 1486 C C . VAL A 1 201 ? -9.592 14.917 10.087 1.00 98.19 201 VAL A C 1
ATOM 1488 O O . VAL A 1 201 ? -8.998 13.857 9.917 1.00 98.19 201 VAL A O 1
ATOM 1491 N N . ALA A 1 202 ? -10.702 14.984 10.823 1.00 98.00 202 ALA A N 1
ATOM 1492 C CA . ALA A 1 202 ? -11.299 13.799 11.433 1.00 98.00 202 ALA A CA 1
ATOM 1493 C C . ALA A 1 202 ? -11.711 12.777 10.358 1.00 98.00 202 ALA A C 1
ATOM 1495 O O . ALA A 1 202 ? -12.371 13.119 9.373 1.00 98.00 202 ALA A O 1
ATOM 1496 N N . LEU A 1 203 ? -11.370 11.510 10.548 1.00 98.75 203 LEU A N 1
ATOM 1497 C CA . LEU A 1 203 ? -11.719 10.433 9.622 1.00 98.75 203 LEU A CA 1
ATOM 1498 C C . LEU A 1 203 ? -12.766 9.505 10.238 1.00 98.75 203 LEU A C 1
ATOM 1500 O O . LEU A 1 203 ? -13.109 9.614 11.416 1.00 98.75 203 LEU A O 1
ATOM 1504 N N . ASP A 1 204 ? -13.315 8.601 9.427 1.00 98.69 204 ASP A N 1
ATOM 1505 C CA . ASP A 1 204 ? -14.115 7.514 9.990 1.00 98.69 204 ASP A CA 1
ATOM 1506 C C . ASP A 1 204 ? -13.220 6.629 10.873 1.00 98.69 204 ASP A C 1
ATOM 1508 O O . ASP A 1 204 ? -12.076 6.373 10.491 1.00 98.69 204 ASP A O 1
ATOM 1512 N N . PRO A 1 205 ? -13.726 6.126 12.011 1.00 98.62 205 PRO A N 1
ATOM 1513 C CA . PRO A 1 205 ? -12.919 5.337 12.929 1.00 98.62 205 PRO A CA 1
ATOM 1514 C C . PRO A 1 205 ? -12.523 3.980 12.332 1.00 98.62 205 PRO A C 1
ATOM 1516 O O . PRO A 1 205 ? -13.233 3.421 11.484 1.00 98.62 205 PRO A O 1
ATOM 1519 N N . LEU A 1 206 ? -11.411 3.428 12.818 1.00 98.75 206 LEU A N 1
ATOM 1520 C CA . LEU A 1 206 ? -10.921 2.106 12.436 1.00 98.75 206 LEU A CA 1
ATOM 1521 C C . LEU A 1 206 ? -11.436 1.037 13.399 1.00 98.75 206 LEU A C 1
ATOM 1523 O O . LEU A 1 206 ? -11.231 1.096 14.609 1.00 98.75 206 LEU A O 1
ATOM 1527 N N . THR A 1 207 ? -12.048 -0.003 12.848 1.00 98.25 207 THR A N 1
ATOM 1528 C CA . THR A 1 207 ? -12.247 -1.274 13.553 1.00 98.25 207 THR A CA 1
ATOM 1529 C C . THR A 1 207 ? -11.453 -2.342 12.825 1.00 98.25 207 THR A C 1
ATOM 1531 O O . THR A 1 207 ? -11.593 -2.472 11.614 1.00 98.25 207 THR A O 1
ATOM 1534 N N . VAL A 1 208 ? -10.652 -3.138 13.525 1.00 97.31 208 VAL A N 1
ATOM 1535 C CA . VA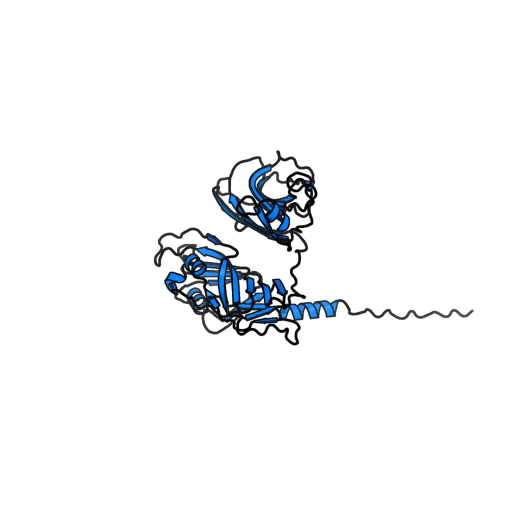L A 1 208 ? -9.963 -4.284 12.922 1.00 97.31 208 VAL A CA 1
ATOM 1536 C C . VAL A 1 208 ? -9.806 -5.408 13.935 1.00 97.31 208 VAL A C 1
ATOM 1538 O O . VAL A 1 208 ? -9.497 -5.177 15.102 1.00 97.31 208 VAL A O 1
ATOM 1541 N N . SER A 1 209 ? -10.027 -6.638 13.488 1.00 95.94 209 SER A N 1
ATOM 1542 C CA . SER A 1 209 ? -9.695 -7.841 14.250 1.00 95.94 209 SER A CA 1
ATOM 1543 C C . SER A 1 209 ? -8.641 -8.637 13.497 1.00 95.94 209 SER A C 1
ATOM 1545 O O . SER A 1 209 ? -8.732 -8.770 12.277 1.00 95.94 209 SER A O 1
ATOM 1547 N N . PHE A 1 210 ? -7.642 -9.150 14.211 1.00 95.31 210 PHE A N 1
ATOM 1548 C CA . PHE A 1 210 ? -6.512 -9.844 13.600 1.00 95.31 210 PHE A CA 1
ATOM 1549 C C . PHE A 1 210 ? -5.928 -10.912 14.524 1.00 95.31 210 PHE A C 1
ATOM 1551 O O . PHE A 1 210 ? -5.908 -10.775 15.749 1.00 95.31 210 PHE A O 1
ATOM 1558 N N . ASP A 1 211 ? -5.423 -11.978 13.914 1.00 93.75 211 ASP A N 1
ATOM 1559 C CA . ASP A 1 211 ? -4.686 -13.040 14.585 1.00 93.75 211 ASP A CA 1
ATOM 1560 C C . ASP A 1 211 ? -3.308 -13.171 13.922 1.00 93.75 211 ASP A C 1
ATOM 1562 O O . ASP A 1 211 ? -3.240 -13.664 12.794 1.00 93.75 211 ASP A O 1
ATOM 1566 N N . PRO A 1 212 ? -2.221 -12.739 14.585 1.00 90.06 212 PRO A N 1
ATOM 1567 C CA . PRO A 1 212 ? -0.883 -12.789 14.007 1.00 90.06 212 PRO A CA 1
ATOM 1568 C C . PRO A 1 212 ? -0.351 -14.218 13.843 1.00 90.06 212 PRO A C 1
ATOM 1570 O O . PRO A 1 212 ? 0.641 -14.396 13.151 1.00 90.06 212 PRO A O 1
ATOM 1573 N N . ASP A 1 213 ? -0.983 -15.242 14.434 1.00 89.31 213 ASP A N 1
ATOM 1574 C CA . ASP A 1 213 ? -0.566 -16.633 14.224 1.00 89.31 213 ASP A CA 1
ATOM 1575 C C . ASP A 1 213 ? -1.194 -17.201 12.945 1.00 89.31 213 ASP A C 1
ATOM 1577 O O . ASP A 1 213 ? -0.514 -17.816 12.122 1.00 89.31 213 ASP A O 1
ATOM 1581 N N . THR A 1 214 ? -2.499 -16.977 12.754 1.00 87.00 214 THR A N 1
ATOM 1582 C CA . THR A 1 214 ? -3.222 -17.419 11.548 1.00 87.00 214 THR A CA 1
ATOM 1583 C C . THR A 1 214 ? -2.823 -16.602 10.324 1.00 87.00 214 THR A C 1
ATOM 1585 O O . THR A 1 214 ? -2.656 -17.154 9.237 1.00 87.00 214 THR A O 1
ATOM 1588 N N . PHE A 1 215 ? -2.664 -15.293 10.507 1.00 85.75 215 PHE A N 1
ATOM 1589 C CA . PHE A 1 215 ? -2.263 -14.344 9.475 1.00 85.75 215 PHE A CA 1
ATOM 1590 C C . PHE A 1 215 ? -0.794 -13.959 9.614 1.00 85.75 215 PHE A C 1
ATOM 1592 O O . PHE A 1 215 ? -0.403 -12.879 9.179 1.00 85.75 215 PHE A O 1
ATOM 1599 N N . ALA A 1 216 ? 0.028 -14.833 10.203 1.00 84.44 216 ALA A N 1
ATOM 1600 C CA . ALA A 1 216 ? 1.468 -14.639 10.213 1.00 84.44 216 ALA A CA 1
ATOM 1601 C C . ALA A 1 216 ? 1.924 -14.334 8.784 1.00 84.44 216 ALA A C 1
ATOM 1603 O O . ALA A 1 216 ? 1.480 -15.014 7.853 1.00 84.44 216 ALA A O 1
ATOM 1604 N N . PRO A 1 217 ? 2.779 -13.331 8.576 1.00 80.00 217 PRO A N 1
ATOM 1605 C CA . PRO A 1 217 ? 3.241 -13.034 7.244 1.00 80.00 217 PRO A CA 1
ATOM 1606 C C . PRO A 1 217 ? 3.882 -14.250 6.576 1.00 80.00 217 PRO A C 1
ATOM 1608 O O . PRO A 1 217 ? 4.745 -14.912 7.155 1.00 80.00 217 PRO A O 1
ATOM 1611 N N . GLN A 1 218 ? 3.454 -14.549 5.352 1.00 74.56 218 GLN A N 1
ATOM 1612 C CA . GLN A 1 218 ? 3.987 -15.664 4.579 1.00 74.56 218 GLN A CA 1
ATOM 1613 C C . GLN A 1 218 ? 4.531 -15.169 3.251 1.00 74.56 218 GLN A C 1
ATOM 1615 O O . GLN A 1 218 ? 3.958 -14.288 2.607 1.00 74.56 218 GLN A O 1
ATOM 1620 N N . LEU A 1 219 ? 5.619 -15.796 2.815 1.00 76.81 219 LEU A N 1
ATOM 1621 C CA . LEU A 1 219 ? 6.038 -15.714 1.427 1.00 76.81 219 LEU A CA 1
ATOM 1622 C C . LEU A 1 219 ? 4.901 -16.231 0.543 1.00 76.81 219 LEU A C 1
ATOM 1624 O O . LEU A 1 219 ? 4.371 -17.323 0.767 1.00 76.81 219 LEU A O 1
ATOM 1628 N N . PHE A 1 220 ? 4.536 -15.458 -0.480 1.00 75.81 220 PHE A N 1
ATOM 1629 C CA . PHE A 1 220 ? 3.623 -15.958 -1.500 1.00 75.81 220 PHE A CA 1
ATOM 1630 C C . PHE A 1 220 ? 4.237 -17.204 -2.155 1.00 75.81 220 PHE A C 1
ATOM 1632 O O . PHE A 1 220 ? 5.443 -17.236 -2.398 1.00 75.81 220 PHE A O 1
ATOM 1639 N N . PRO A 1 221 ? 3.424 -18.225 -2.480 1.00 76.25 221 PRO A N 1
ATOM 1640 C CA . PRO A 1 221 ? 3.928 -19.504 -2.982 1.00 76.25 221 PRO A CA 1
ATOM 1641 C C . PRO A 1 221 ? 4.608 -19.399 -4.354 1.00 76.25 221 PRO A C 1
ATOM 1643 O O . PRO A 1 221 ? 5.294 -20.330 -4.768 1.00 76.25 221 PRO A O 1
ATOM 1646 N N . ALA A 1 222 ? 4.395 -18.292 -5.068 1.00 84.25 222 ALA A N 1
ATOM 1647 C CA . ALA A 1 222 ? 5.072 -17.965 -6.310 1.00 84.25 222 ALA A CA 1
ATOM 1648 C C . ALA A 1 222 ? 5.319 -16.450 -6.379 1.00 84.25 222 ALA A C 1
ATOM 1650 O O . ALA A 1 222 ? 4.477 -15.680 -5.892 1.00 84.25 222 ALA A O 1
ATOM 1651 N N . PRO A 1 223 ? 6.424 -16.018 -7.007 1.00 91.25 223 PRO A N 1
ATOM 1652 C CA . PRO A 1 223 ? 6.696 -14.608 -7.210 1.00 91.25 223 PRO A CA 1
ATOM 1653 C C . PRO A 1 223 ? 5.669 -13.997 -8.168 1.00 91.25 223 PRO A C 1
ATOM 1655 O O . PRO A 1 223 ? 5.219 -14.630 -9.126 1.00 91.25 223 PRO A O 1
ATOM 1658 N N . GLN A 1 224 ? 5.292 -12.751 -7.910 1.00 90.56 224 GLN A N 1
ATOM 1659 C CA . GLN A 1 224 ? 4.389 -11.972 -8.752 1.00 90.56 224 GLN A CA 1
ATOM 1660 C C . GLN A 1 224 ? 4.861 -10.528 -8.831 1.00 90.56 224 GLN A C 1
ATOM 1662 O O . GLN A 1 224 ? 5.331 -9.977 -7.835 1.00 90.56 224 GLN A O 1
ATOM 1667 N N . VAL A 1 225 ? 4.677 -9.915 -9.999 1.00 90.69 225 VAL A N 1
ATOM 1668 C CA . VAL A 1 225 ? 4.999 -8.508 -10.253 1.00 90.69 225 VAL A CA 1
ATOM 1669 C C . VAL A 1 225 ? 3.761 -7.799 -10.781 1.00 90.69 225 VAL A C 1
ATOM 1671 O O . VAL A 1 225 ? 3.098 -8.297 -11.688 1.00 90.69 225 VAL A O 1
ATOM 1674 N N . VAL A 1 226 ? 3.476 -6.627 -10.222 1.00 84.88 226 VAL A N 1
ATOM 1675 C CA . VAL A 1 226 ? 2.434 -5.706 -10.684 1.00 84.88 226 VAL A CA 1
ATOM 1676 C C . VAL A 1 226 ? 3.097 -4.382 -11.042 1.00 84.88 226 VAL A C 1
ATOM 1678 O O . VAL A 1 226 ? 3.990 -3.919 -10.335 1.00 84.88 226 VAL A O 1
ATOM 1681 N N . VAL A 1 227 ? 2.667 -3.778 -12.148 1.00 79.88 227 VAL A N 1
ATOM 1682 C CA . VAL A 1 227 ? 3.162 -2.483 -12.629 1.00 79.88 227 VAL A CA 1
ATOM 1683 C C . VAL A 1 227 ? 1.985 -1.518 -12.673 1.00 79.88 227 VAL A C 1
ATOM 1685 O O . VAL A 1 227 ? 0.918 -1.888 -13.157 1.00 79.88 227 VAL A O 1
ATOM 1688 N N . SER A 1 228 ? 2.175 -0.294 -12.177 1.00 73.94 228 SER A N 1
ATOM 1689 C CA . SER A 1 228 ? 1.105 0.708 -12.035 1.00 73.94 228 SER A CA 1
ATOM 1690 C C . SER A 1 228 ? 0.410 1.047 -13.350 1.00 73.94 228 SER A C 1
ATOM 1692 O O . SER A 1 228 ? -0.762 1.409 -13.357 1.00 73.94 228 SER A O 1
ATOM 1694 N N . GLN A 1 229 ? 1.135 0.932 -14.460 1.00 78.62 229 GLN A N 1
ATOM 1695 C CA . GLN A 1 229 ? 0.629 1.165 -15.799 1.00 78.62 229 GLN A CA 1
ATOM 1696 C C . GLN A 1 229 ? 1.457 0.360 -16.801 1.00 78.62 229 GLN A C 1
ATOM 1698 O O . GLN A 1 229 ? 2.686 0.350 -16.738 1.00 78.62 229 GLN A O 1
ATOM 1703 N N . THR A 1 230 ? 0.787 -0.315 -17.731 1.00 89.00 230 THR A N 1
ATOM 1704 C CA . THR A 1 230 ? 1.429 -1.149 -18.759 1.00 89.00 230 THR A CA 1
ATOM 1705 C C . THR A 1 230 ? 1.120 -0.692 -20.179 1.00 89.00 230 THR A C 1
ATOM 1707 O O . THR A 1 230 ? 1.687 -1.226 -21.124 1.00 89.00 230 THR A O 1
ATOM 1710 N N . GLU A 1 231 ? 0.268 0.312 -20.367 1.00 89.44 231 GLU A N 1
ATOM 1711 C CA . GLU A 1 231 ? -0.124 0.812 -21.684 1.00 89.44 231 GLU A CA 1
ATOM 1712 C C . GLU A 1 231 ? -0.138 2.335 -21.709 1.00 89.44 231 GLU A C 1
ATOM 1714 O O . GLU A 1 231 ? -0.248 2.989 -20.673 1.00 89.44 231 GLU A O 1
ATOM 1719 N N . GLY A 1 232 ? -0.037 2.916 -22.902 1.00 85.00 232 GLY A N 1
ATOM 1720 C CA . GLY A 1 232 ? -0.123 4.365 -23.062 1.00 85.00 232 GLY A CA 1
ATOM 1721 C C . GLY A 1 232 ? 1.079 5.137 -22.500 1.00 85.00 232 GLY A C 1
ATOM 1722 O O . GLY A 1 232 ? 0.989 6.352 -22.339 1.00 85.00 232 GLY A O 1
ATOM 1723 N N . LEU A 1 233 ? 2.184 4.449 -22.206 1.00 90.06 233 LEU A N 1
ATOM 1724 C CA . LEU A 1 233 ? 3.370 5.032 -21.581 1.00 90.06 233 LEU A CA 1
ATOM 1725 C C . LEU A 1 233 ? 4.225 5.809 -22.586 1.00 90.06 233 LEU A C 1
ATOM 1727 O O . LEU A 1 233 ? 4.290 5.475 -23.770 1.00 90.06 233 LEU A O 1
ATOM 1731 N N . ARG A 1 234 ? 4.945 6.821 -22.115 1.00 93.00 234 ARG A N 1
ATOM 1732 C CA . ARG A 1 234 ? 5.895 7.629 -22.885 1.00 93.00 234 ARG A CA 1
ATOM 1733 C C . ARG A 1 234 ? 7.266 7.627 -22.207 1.00 93.00 234 ARG A C 1
ATOM 1735 O O . ARG A 1 234 ? 7.358 7.484 -20.989 1.00 93.00 234 ARG A O 1
ATOM 1742 N N . PRO A 1 235 ? 8.361 7.809 -22.963 1.00 94.75 235 PRO A N 1
ATOM 1743 C CA . PRO A 1 235 ? 9.671 8.044 -22.365 1.00 94.75 235 PRO A CA 1
ATOM 1744 C C . PRO A 1 235 ? 9.641 9.238 -21.401 1.00 94.75 235 PRO A C 1
ATOM 1746 O O . PRO A 1 235 ? 9.186 10.317 -21.773 1.00 94.75 235 PRO A O 1
ATOM 1749 N N . GLY A 1 236 ? 10.155 9.042 -20.189 1.00 89.69 236 GLY A N 1
ATOM 1750 C CA . GLY A 1 236 ? 10.113 10.009 -19.092 1.00 89.69 236 GLY A CA 1
ATOM 1751 C C . GLY A 1 236 ? 9.047 9.707 -18.036 1.00 89.69 236 GLY A C 1
ATOM 1752 O O . GLY A 1 236 ? 9.232 10.120 -16.892 1.00 89.69 236 GLY A O 1
ATOM 1753 N N . ASP A 1 237 ? 7.998 8.949 -18.376 1.00 85.94 237 ASP A N 1
ATOM 1754 C CA . ASP A 1 237 ? 6.973 8.540 -17.413 1.00 85.94 237 ASP A CA 1
ATOM 1755 C C . ASP A 1 237 ? 7.586 7.689 -16.292 1.00 85.94 237 ASP A C 1
ATOM 1757 O O . ASP A 1 237 ? 8.605 7.013 -16.471 1.00 85.94 237 ASP A O 1
ATOM 1761 N N . GLN A 1 238 ? 6.953 7.699 -15.124 1.00 85.88 238 GLN A N 1
ATOM 1762 C CA . GLN A 1 238 ? 7.324 6.840 -14.007 1.00 85.88 238 GLN A CA 1
ATOM 1763 C C . GLN A 1 238 ? 6.285 5.741 -13.829 1.00 85.88 238 GLN A C 1
ATOM 1765 O O . GLN A 1 238 ? 5.086 6.006 -13.806 1.00 85.88 238 GLN A O 1
ATOM 1770 N N . VAL A 1 239 ? 6.755 4.506 -13.668 1.00 80.62 239 VAL A N 1
ATOM 1771 C CA . VAL A 1 239 ? 5.916 3.381 -13.253 1.00 80.62 239 VAL A CA 1
ATOM 1772 C C . VAL A 1 239 ? 6.365 2.882 -11.892 1.00 80.62 239 VAL A C 1
ATOM 1774 O O . VAL A 1 239 ? 7.564 2.759 -11.623 1.00 80.62 239 VAL A O 1
ATOM 1777 N N . ILE A 1 240 ? 5.394 2.579 -11.039 1.00 81.75 240 ILE A N 1
ATOM 1778 C CA . ILE A 1 240 ? 5.633 1.903 -9.770 1.00 81.75 240 ILE A CA 1
ATOM 1779 C C . ILE A 1 240 ? 5.530 0.403 -10.026 1.00 81.75 240 ILE A C 1
ATOM 1781 O O . ILE A 1 240 ? 4.631 -0.067 -10.724 1.00 81.75 240 ILE A O 1
ATOM 1785 N N . VAL A 1 241 ? 6.482 -0.342 -9.482 1.00 86.12 241 VAL A N 1
ATOM 1786 C CA . VAL A 1 241 ? 6.563 -1.792 -9.579 1.00 86.12 241 VAL A CA 1
ATOM 1787 C C . VAL A 1 241 ? 6.483 -2.371 -8.182 1.00 86.12 241 VAL A C 1
ATOM 1789 O O . VAL A 1 241 ? 7.331 -2.070 -7.342 1.00 86.12 241 VAL A O 1
ATOM 1792 N N . TRP A 1 242 ? 5.507 -3.244 -7.969 1.00 87.75 242 TRP A N 1
ATOM 1793 C CA . TRP A 1 242 ? 5.367 -4.039 -6.756 1.00 87.75 242 TRP A CA 1
ATOM 1794 C C . TRP A 1 242 ? 5.744 -5.483 -7.051 1.00 87.75 242 TRP A C 1
ATOM 1796 O O . TRP A 1 242 ? 5.291 -6.059 -8.041 1.00 87.75 242 TRP A O 1
ATOM 1806 N N . GLY A 1 243 ? 6.555 -6.074 -6.180 1.00 89.06 243 GLY A N 1
ATOM 1807 C CA . GLY A 1 243 ? 6.852 -7.499 -6.180 1.00 89.06 243 GLY A CA 1
ATOM 1808 C C . GLY A 1 243 ? 6.398 -8.155 -4.885 1.00 89.06 243 GLY A C 1
ATOM 1809 O O . GLY A 1 243 ? 6.460 -7.538 -3.824 1.00 89.06 243 GLY A O 1
ATOM 1810 N N . ARG A 1 244 ? 5.963 -9.414 -4.966 1.00 88.69 244 ARG A N 1
ATOM 1811 C CA . ARG A 1 244 ? 5.675 -10.278 -3.809 1.00 88.69 244 ARG A CA 1
ATOM 1812 C C . ARG A 1 244 ? 6.075 -11.719 -4.092 1.00 88.69 244 ARG A C 1
ATOM 1814 O O . ARG A 1 244 ? 6.089 -12.110 -5.253 1.00 88.69 244 ARG A O 1
ATOM 1821 N N . GLY A 1 245 ? 6.353 -12.506 -3.053 1.00 88.06 245 GLY A N 1
ATOM 1822 C CA . GLY A 1 245 ? 6.769 -13.910 -3.198 1.00 88.06 245 GLY A CA 1
ATOM 1823 C C . GLY A 1 245 ? 8.223 -14.099 -3.634 1.00 88.06 245 GLY A C 1
ATOM 1824 O O . GLY A 1 245 ? 8.591 -15.190 -4.057 1.00 88.06 245 GLY A O 1
ATOM 1825 N N . PHE A 1 246 ? 9.039 -13.046 -3.546 1.00 93.12 246 PHE A N 1
ATOM 1826 C CA . PHE A 1 246 ? 10.466 -13.089 -3.852 1.00 93.12 246 PHE A CA 1
ATOM 1827 C C . PHE A 1 246 ? 11.255 -13.492 -2.606 1.00 93.12 246 PHE A C 1
ATOM 1829 O O . PHE A 1 246 ? 11.659 -12.627 -1.837 1.00 93.12 246 PHE A O 1
ATOM 1836 N N . ASP A 1 247 ? 11.436 -14.793 -2.364 1.00 91.56 247 ASP A N 1
ATOM 1837 C CA . ASP A 1 247 ? 12.132 -15.280 -1.163 1.00 91.56 247 ASP A CA 1
ATOM 1838 C C . ASP A 1 247 ? 13.523 -14.620 -1.006 1.00 91.56 247 ASP A C 1
ATOM 1840 O O . ASP A 1 247 ? 14.410 -14.853 -1.837 1.00 91.56 247 ASP A O 1
ATOM 1844 N N . PRO A 1 248 ? 13.749 -13.824 0.062 1.00 92.00 248 PRO A N 1
ATOM 1845 C CA . PRO A 1 248 ? 15.006 -13.115 0.281 1.00 92.00 248 PRO A CA 1
ATOM 1846 C C . PRO A 1 248 ? 16.219 -14.036 0.393 1.00 92.00 248 PRO A C 1
ATOM 1848 O O . PRO A 1 248 ? 17.341 -13.603 0.127 1.00 92.00 248 PRO A O 1
ATOM 1851 N N . ALA A 1 249 ? 16.010 -15.297 0.777 1.00 91.38 249 ALA A N 1
ATOM 1852 C CA . ALA A 1 249 ? 17.054 -16.300 0.917 1.00 91.38 249 ALA A CA 1
ATOM 1853 C C . ALA A 1 249 ? 17.272 -17.142 -0.352 1.00 91.38 249 ALA A C 1
ATOM 1855 O O . ALA A 1 249 ? 18.256 -17.881 -0.415 1.00 91.38 249 ALA A O 1
ATOM 1856 N N . ALA A 1 250 ? 16.411 -17.028 -1.372 1.00 90.38 250 ALA A N 1
ATOM 1857 C CA . ALA A 1 250 ? 16.459 -17.903 -2.547 1.00 90.38 250 ALA A CA 1
ATOM 1858 C C . ALA A 1 250 ? 17.764 -17.782 -3.344 1.00 90.38 250 ALA A C 1
ATOM 1860 O O . ALA A 1 250 ? 18.208 -18.744 -3.971 1.00 90.38 250 ALA A O 1
ATOM 1861 N N . HIS A 1 251 ? 18.395 -16.605 -3.342 1.00 93.69 251 HIS A N 1
ATOM 1862 C CA . HIS A 1 251 ? 19.534 -16.318 -4.209 1.00 93.69 251 HIS A CA 1
ATOM 1863 C C . HIS A 1 251 ? 20.816 -16.122 -3.423 1.00 93.69 251 HIS A C 1
ATOM 1865 O O . HIS A 1 251 ? 20.971 -15.123 -2.733 1.00 93.69 251 HIS A O 1
ATOM 1871 N N . THR A 1 252 ? 21.783 -17.018 -3.606 1.00 95.94 252 THR A N 1
ATOM 1872 C CA . THR A 1 252 ? 23.159 -16.780 -3.160 1.00 95.94 252 THR A CA 1
ATOM 1873 C C . THR A 1 252 ? 23.963 -16.158 -4.298 1.00 95.94 252 THR A C 1
ATOM 1875 O O . THR A 1 252 ? 24.159 -16.787 -5.339 1.00 95.94 252 THR A O 1
ATOM 1878 N N . GLY A 1 253 ? 24.445 -14.931 -4.102 1.00 95.62 253 GLY A N 1
ATOM 1879 C CA . GLY A 1 253 ? 25.239 -14.215 -5.095 1.00 95.62 253 GLY A CA 1
ATOM 1880 C C . GLY A 1 253 ? 26.538 -14.944 -5.434 1.00 95.62 253 GLY A C 1
ATOM 1881 O O . GLY A 1 253 ? 27.192 -15.529 -4.570 1.00 95.62 253 GLY A O 1
ATOM 1882 N N . THR A 1 254 ? 26.952 -14.882 -6.697 1.00 96.06 254 THR A N 1
ATOM 1883 C CA . THR A 1 254 ? 28.211 -15.476 -7.185 1.00 96.06 254 THR A CA 1
ATOM 1884 C C . THR A 1 254 ? 29.264 -14.420 -7.517 1.00 96.06 254 THR A C 1
ATOM 1886 O O . THR A 1 254 ? 30.379 -14.752 -7.922 1.00 96.06 254 THR A O 1
ATOM 1889 N N . ARG A 1 255 ? 28.921 -13.132 -7.373 1.00 93.94 255 ARG A N 1
ATOM 1890 C CA . ARG A 1 255 ? 29.757 -11.993 -7.771 1.00 93.94 255 ARG A CA 1
ATOM 1891 C C . ARG A 1 255 ? 29.771 -10.912 -6.685 1.00 93.94 255 ARG A C 1
ATOM 1893 O O . ARG A 1 255 ? 28.779 -10.747 -5.976 1.00 93.94 255 ARG A O 1
ATOM 1900 N N . PRO A 1 256 ? 30.847 -10.115 -6.560 1.00 94.06 256 PRO A N 1
ATOM 1901 C CA . PRO A 1 256 ? 30.829 -8.933 -5.702 1.00 94.06 256 PRO A CA 1
ATOM 1902 C C . PRO A 1 256 ? 29.655 -7.990 -6.041 1.00 94.06 256 PRO A C 1
ATOM 1904 O O . PRO A 1 256 ? 29.258 -7.921 -7.208 1.00 94.06 256 PRO A O 1
ATOM 1907 N N . PRO A 1 257 ? 29.105 -7.248 -5.061 1.00 94.50 257 PRO A N 1
ATOM 1908 C CA . PRO A 1 257 ? 29.534 -7.176 -3.658 1.00 94.50 257 PRO A CA 1
ATOM 1909 C C . PRO A 1 257 ? 28.959 -8.272 -2.735 1.00 94.50 257 PRO A C 1
ATOM 1911 O O . PRO A 1 257 ? 29.478 -8.450 -1.640 1.00 94.50 257 PRO A O 1
ATOM 1914 N N . LEU A 1 258 ? 27.947 -9.036 -3.165 1.00 96.12 258 LEU A N 1
ATOM 1915 C CA . LEU A 1 258 ? 27.236 -10.029 -2.333 1.00 96.12 258 LEU A CA 1
ATOM 1916 C C . LEU A 1 258 ? 27.628 -11.485 -2.642 1.00 96.12 258 LEU A C 1
ATOM 1918 O O . LEU A 1 258 ? 26.808 -12.397 -2.561 1.00 96.12 258 LEU A O 1
ATOM 1922 N N . SER A 1 259 ? 28.889 -11.722 -3.007 1.00 96.38 259 SER A N 1
ATOM 1923 C CA . SER A 1 259 ? 29.378 -13.078 -3.277 1.00 96.38 259 SER A CA 1
ATOM 1924 C C . SER A 1 259 ? 29.245 -13.952 -2.026 1.00 96.38 259 SER A C 1
ATOM 1926 O O . SER A 1 259 ? 29.799 -13.621 -0.978 1.00 96.38 259 SER A O 1
ATOM 1928 N N . GLY A 1 260 ? 28.546 -15.081 -2.145 1.00 96.38 260 GLY A N 1
ATOM 1929 C CA . GLY A 1 260 ? 28.274 -16.005 -1.043 1.00 96.38 260 GLY A CA 1
ATOM 1930 C C . GLY A 1 260 ? 27.182 -15.545 -0.071 1.00 96.38 260 GLY A C 1
ATOM 1931 O O . GLY A 1 260 ? 27.039 -16.152 0.985 1.00 96.38 260 GLY A O 1
ATOM 1932 N N . GLN A 1 261 ? 26.427 -14.490 -0.394 1.00 96.81 261 GLN A N 1
ATOM 1933 C CA . GLN A 1 261 ? 25.375 -13.934 0.464 1.00 96.81 261 GLN A CA 1
ATOM 1934 C C . GLN A 1 261 ? 24.028 -13.856 -0.268 1.00 96.81 261 GLN A C 1
ATOM 1936 O O . GLN A 1 261 ? 24.021 -13.831 -1.503 1.00 96.81 261 GLN A O 1
ATOM 1941 N N . PRO A 1 262 ? 22.900 -13.771 0.467 1.00 97.06 262 PRO A N 1
ATOM 1942 C CA . PRO A 1 262 ? 21.597 -13.435 -0.095 1.00 97.06 262 PRO A CA 1
ATOM 1943 C C . PRO A 1 262 ? 21.672 -12.206 -1.001 1.00 97.06 262 PRO A C 1
ATOM 1945 O O . PRO A 1 262 ? 22.039 -11.125 -0.548 1.00 97.06 262 PRO A O 1
ATOM 1948 N N . SER A 1 263 ? 21.375 -12.365 -2.288 1.00 96.56 263 SER A N 1
ATOM 1949 C CA . SER A 1 263 ? 21.608 -11.315 -3.280 1.00 96.56 263 SER A CA 1
ATOM 1950 C C . SER A 1 263 ? 20.346 -10.686 -3.844 1.00 96.56 263 SER A C 1
ATOM 1952 O O . SER A 1 263 ? 20.465 -9.690 -4.546 1.00 96.56 263 SER A O 1
ATOM 1954 N N . GLY A 1 264 ? 19.159 -11.232 -3.581 1.00 96.38 264 GLY A N 1
ATOM 1955 C CA . GLY A 1 264 ? 17.902 -10.704 -4.118 1.00 96.38 264 GLY A CA 1
ATOM 1956 C C . GLY A 1 264 ? 17.854 -10.658 -5.653 1.00 96.38 264 GLY A C 1
ATOM 1957 O O . GLY A 1 264 ? 18.395 -11.537 -6.338 1.00 96.38 264 GLY A O 1
ATOM 1958 N N . HIS A 1 265 ? 17.201 -9.628 -6.203 1.00 96.56 265 HIS A N 1
ATOM 1959 C CA . HIS A 1 265 ? 16.758 -9.590 -7.606 1.00 96.56 265 HIS A CA 1
ATOM 1960 C C . HIS A 1 265 ? 16.971 -8.219 -8.238 1.00 96.56 265 HIS A C 1
ATOM 1962 O O . HIS A 1 265 ? 16.823 -7.182 -7.590 1.00 96.56 265 HIS A O 1
ATOM 1968 N N . TYR A 1 266 ? 17.264 -8.204 -9.533 1.00 97.31 266 TYR A N 1
ATOM 1969 C CA . TYR A 1 266 ? 17.133 -6.991 -10.324 1.00 97.31 266 TYR A CA 1
ATOM 1970 C C . TYR A 1 266 ? 15.680 -6.808 -10.746 1.00 97.31 266 TYR A C 1
ATOM 1972 O O . TYR A 1 266 ? 15.012 -7.773 -11.106 1.00 97.31 266 TYR A O 1
ATOM 1980 N N . VAL A 1 267 ? 15.228 -5.557 -10.723 1.00 98.31 267 VAL A N 1
ATOM 1981 C CA . VAL A 1 267 ? 13.937 -5.106 -11.243 1.00 98.31 267 VAL A CA 1
ATOM 1982 C C . VAL A 1 267 ? 14.249 -4.077 -12.319 1.00 98.31 267 VAL A C 1
ATOM 1984 O O . VAL A 1 267 ? 14.873 -3.049 -12.043 1.00 98.31 267 VAL A O 1
ATOM 1987 N N . VAL A 1 268 ? 13.909 -4.389 -13.563 1.00 98.12 268 VAL A N 1
ATOM 1988 C CA . VAL A 1 268 ? 14.416 -3.675 -14.735 1.00 98.12 268 VAL A CA 1
ATOM 1989 C C . VAL A 1 268 ? 13.276 -3.251 -15.630 1.00 98.12 268 VAL A C 1
ATOM 1991 O O . VAL A 1 268 ? 12.478 -4.082 -16.035 1.00 98.12 268 VAL A O 1
ATOM 1994 N N . PHE A 1 269 ? 13.270 -1.985 -16.030 1.00 98.06 269 PHE A N 1
ATOM 1995 C CA . PHE A 1 269 ? 12.548 -1.548 -17.212 1.00 98.06 269 PHE A CA 1
ATOM 1996 C C . PHE A 1 269 ? 13.522 -1.576 -18.390 1.00 98.06 269 PHE A C 1
ATOM 1998 O O . PHE A 1 269 ? 14.638 -1.045 -18.313 1.00 98.06 269 PHE A O 1
ATOM 2005 N N . GLY A 1 270 ? 13.120 -2.199 -19.490 1.00 96.94 270 GLY A N 1
ATOM 2006 C CA . GLY A 1 270 ? 13.971 -2.296 -20.665 1.00 96.94 270 GLY A CA 1
ATOM 2007 C C . GLY A 1 270 ? 13.304 -2.996 -21.834 1.00 96.94 270 GLY A C 1
ATOM 2008 O O . GLY A 1 270 ? 12.098 -3.234 -21.826 1.00 96.94 270 GLY A O 1
ATOM 2009 N N . ARG A 1 271 ? 14.116 -3.334 -22.837 1.00 95.94 271 ARG A N 1
ATOM 2010 C CA . ARG A 1 271 ? 13.690 -4.061 -24.034 1.00 95.94 271 ARG A CA 1
ATOM 2011 C C . ARG A 1 271 ? 14.481 -5.351 -24.176 1.00 95.94 271 ARG A C 1
ATOM 2013 O O . ARG A 1 271 ? 15.708 -5.318 -24.261 1.00 95.94 271 ARG A O 1
ATOM 2020 N N . PHE A 1 272 ? 13.784 -6.475 -24.147 1.00 95.25 272 PHE A N 1
ATOM 2021 C CA . PHE A 1 272 ? 14.379 -7.806 -24.061 1.00 95.25 272 PHE A CA 1
ATOM 2022 C C . PHE A 1 272 ? 13.859 -8.666 -25.206 1.00 95.25 272 PHE A C 1
ATOM 2024 O O . PHE A 1 272 ? 12.719 -8.488 -25.630 1.00 95.25 272 PHE A O 1
ATOM 2031 N N . ALA A 1 273 ? 14.692 -9.570 -25.724 1.00 92.69 273 ALA A N 1
ATOM 2032 C CA . ALA A 1 273 ? 14.235 -10.560 -26.694 1.00 92.69 273 ALA A CA 1
ATOM 2033 C C . ALA A 1 273 ? 13.057 -11.371 -26.122 1.00 92.69 273 ALA A C 1
ATOM 2035 O O . ALA A 1 273 ? 13.011 -11.626 -24.919 1.00 92.69 273 ALA A O 1
ATOM 2036 N N . ASP A 1 274 ? 12.115 -11.769 -26.977 1.00 86.25 274 ASP A N 1
ATOM 2037 C CA . ASP A 1 274 ? 10.860 -12.403 -26.541 1.00 86.25 274 ASP A CA 1
ATOM 2038 C C . ASP A 1 274 ? 11.085 -13.750 -25.829 1.00 86.25 274 ASP A C 1
ATOM 2040 O O . ASP A 1 274 ? 10.279 -14.167 -25.003 1.00 86.25 274 ASP A O 1
ATOM 2044 N N . ASP A 1 275 ? 12.199 -14.418 -26.127 1.00 84.56 275 ASP A N 1
ATOM 2045 C CA . ASP A 1 275 ? 12.655 -15.673 -25.531 1.00 84.56 275 ASP A CA 1
ATOM 2046 C C . ASP A 1 275 ? 13.776 -15.475 -24.496 1.00 84.56 275 ASP A C 1
ATOM 2048 O O . ASP A 1 275 ? 14.474 -16.425 -24.129 1.00 84.56 275 ASP A O 1
ATOM 2052 N N . TRP A 1 276 ? 13.991 -14.243 -24.023 1.00 86.19 276 TRP A N 1
ATOM 2053 C CA . TRP A 1 276 ? 15.064 -13.966 -23.079 1.00 86.19 276 TRP A CA 1
ATOM 2054 C C . TRP A 1 276 ? 14.824 -14.666 -21.735 1.00 86.19 276 TRP A C 1
ATOM 2056 O O . TRP A 1 276 ? 13.913 -14.323 -20.987 1.00 86.19 276 TRP A O 1
ATOM 2066 N N . ALA A 1 277 ? 15.712 -15.607 -21.409 1.00 89.25 277 ALA A N 1
ATOM 2067 C CA . ALA A 1 277 ? 15.753 -16.324 -20.138 1.00 89.25 277 ALA A CA 1
ATOM 2068 C C . ALA A 1 277 ? 17.212 -16.426 -19.649 1.00 89.25 277 ALA A C 1
ATOM 2070 O O . ALA A 1 277 ? 17.988 -17.227 -20.191 1.00 89.25 277 ALA A O 1
ATOM 2071 N N . PRO A 1 278 ? 17.656 -15.613 -18.672 1.00 87.62 278 PRO A N 1
ATOM 2072 C CA . PRO A 1 278 ? 19.041 -15.640 -18.214 1.00 87.62 278 PRO A CA 1
ATOM 2073 C C . PRO A 1 278 ? 19.385 -16.963 -17.521 1.00 87.62 278 PRO A C 1
ATOM 2075 O O . PRO A 1 278 ? 20.519 -17.421 -17.667 1.00 87.62 278 PRO A O 1
ATOM 2078 N N . SER A 1 279 ? 18.423 -17.628 -16.869 1.00 90.50 279 SER A N 1
ATOM 2079 C CA . SER A 1 279 ? 18.588 -18.999 -16.364 1.00 90.50 279 SER A CA 1
ATOM 2080 C C . SER A 1 279 ? 18.868 -20.022 -17.460 1.00 90.50 279 SER A C 1
ATOM 2082 O O . SER A 1 279 ? 19.615 -20.974 -17.240 1.00 90.50 279 SER A O 1
ATOM 2084 N N . GLY A 1 280 ? 18.328 -19.797 -18.659 1.00 90.25 280 GLY A N 1
ATOM 2085 C CA . GLY A 1 280 ? 18.613 -20.568 -19.868 1.00 90.25 280 GLY A CA 1
ATOM 2086 C C . GLY A 1 280 ? 19.914 -20.171 -20.577 1.00 90.25 280 GLY A C 1
ATOM 2087 O O . GLY A 1 280 ? 20.225 -20.729 -21.627 1.00 90.25 280 GLY A O 1
ATOM 2088 N N . GLY A 1 281 ? 20.681 -19.218 -20.035 1.00 88.38 281 GLY A N 1
ATOM 2089 C CA . GLY A 1 281 ? 21.938 -18.749 -20.619 1.00 88.38 281 GLY A CA 1
ATOM 2090 C C . GLY A 1 281 ? 21.789 -17.634 -21.657 1.00 88.38 281 GLY A C 1
ATOM 2091 O O . GLY A 1 281 ? 22.742 -17.373 -22.396 1.00 88.38 281 GLY A O 1
ATOM 2092 N N . ALA A 1 282 ? 20.635 -16.958 -21.728 1.00 90.12 282 ALA A N 1
ATOM 2093 C CA . ALA A 1 282 ? 20.442 -15.850 -22.659 1.00 90.12 282 ALA A CA 1
ATOM 2094 C C . ALA A 1 282 ? 21.492 -14.734 -22.435 1.00 90.12 282 ALA A C 1
ATOM 2096 O O . ALA A 1 282 ? 21.673 -14.254 -21.305 1.00 90.12 282 ALA A O 1
ATOM 2097 N N . PRO A 1 283 ? 22.202 -14.289 -23.491 1.00 88.50 283 PRO A N 1
ATOM 2098 C CA . PRO A 1 283 ? 23.317 -13.362 -23.345 1.00 88.50 283 PRO A CA 1
ATOM 2099 C C . PRO A 1 283 ? 22.840 -11.951 -22.986 1.00 88.50 283 PRO A C 1
ATOM 2101 O O . PRO A 1 283 ? 21.706 -11.554 -23.257 1.00 88.50 283 PRO A O 1
ATOM 2104 N N . SER A 1 284 ? 23.734 -11.137 -22.419 1.00 85.88 284 SER A N 1
ATOM 2105 C CA . SER A 1 284 ? 23.435 -9.725 -22.145 1.00 85.88 284 SER A CA 1
ATOM 2106 C C . SER A 1 284 ? 23.202 -8.894 -23.404 1.00 85.88 284 SER A C 1
ATOM 2108 O O . SER A 1 284 ? 22.509 -7.889 -23.325 1.00 85.88 284 SER A O 1
ATOM 2110 N N . SER A 1 285 ? 23.717 -9.320 -24.559 1.00 89.38 285 SER A N 1
ATOM 2111 C CA . SER A 1 285 ? 23.460 -8.677 -25.853 1.00 89.38 285 SER A CA 1
ATOM 2112 C C . SER A 1 285 ? 22.022 -8.847 -26.356 1.00 89.38 285 SER A C 1
ATOM 2114 O O . SER A 1 285 ? 21.631 -8.135 -27.274 1.00 89.38 285 SER A O 1
ATOM 2116 N N . ALA A 1 286 ? 21.235 -9.759 -25.774 1.00 92.00 286 ALA A N 1
ATOM 2117 C CA . ALA A 1 286 ? 19.824 -9.969 -26.110 1.00 92.00 286 ALA A CA 1
ATOM 2118 C C . ALA A 1 286 ? 18.866 -9.081 -25.287 1.00 92.00 286 ALA A C 1
ATOM 2120 O O . ALA A 1 286 ? 17.651 -9.276 -25.322 1.00 92.00 286 ALA A O 1
ATOM 2121 N N . ARG A 1 287 ? 19.400 -8.116 -24.528 1.00 94.00 287 ARG A N 1
ATOM 2122 C CA . ARG A 1 287 ? 18.609 -7.166 -23.744 1.00 94.00 287 ARG A CA 1
ATOM 2123 C C . ARG A 1 287 ? 19.207 -5.769 -23.756 1.00 94.00 287 ARG A C 1
ATOM 2125 O O . ARG A 1 287 ? 20.416 -5.586 -23.864 1.00 94.00 287 ARG A O 1
ATOM 2132 N N . SER A 1 288 ? 18.347 -4.786 -23.545 1.00 95.50 288 SER A N 1
ATOM 2133 C CA . SER A 1 288 ? 18.700 -3.397 -23.280 1.00 95.50 288 SER A CA 1
ATOM 2134 C C . SER A 1 288 ? 18.075 -2.972 -21.958 1.00 95.50 288 SER A C 1
ATOM 2136 O O . SER A 1 288 ? 16.855 -2.867 -21.849 1.00 95.50 288 SER A O 1
ATOM 2138 N N . VAL A 1 289 ? 18.918 -2.753 -20.949 1.00 96.12 289 VAL A N 1
ATOM 2139 C CA . VAL A 1 289 ? 18.509 -2.232 -19.636 1.00 96.12 289 VAL A CA 1
ATOM 2140 C C . VAL A 1 289 ? 18.404 -0.714 -19.744 1.00 96.12 289 VAL A C 1
ATOM 2142 O O . VAL A 1 289 ? 19.391 -0.065 -20.082 1.00 96.12 289 VAL A O 1
ATOM 2145 N N . ILE A 1 290 ? 17.224 -0.156 -19.474 1.00 96.81 290 ILE A N 1
ATOM 2146 C CA . ILE A 1 290 ? 16.963 1.288 -19.572 1.00 96.81 290 ILE A CA 1
ATOM 2147 C C . ILE A 1 290 ? 16.926 1.913 -18.175 1.00 96.81 290 ILE A C 1
ATOM 2149 O O . ILE A 1 290 ? 17.637 2.879 -17.913 1.00 96.81 290 ILE A O 1
ATOM 2153 N N . ALA A 1 291 ? 16.158 1.325 -17.258 1.00 97.69 291 ALA A N 1
ATOM 2154 C CA . ALA A 1 291 ? 16.165 1.676 -15.842 1.00 97.69 291 ALA A CA 1
ATOM 2155 C C . ALA A 1 291 ? 16.259 0.402 -15.004 1.00 97.69 291 ALA A C 1
ATOM 2157 O O . ALA A 1 291 ? 15.666 -0.619 -15.343 1.00 97.69 291 ALA A O 1
ATOM 2158 N N . GLN A 1 292 ? 17.010 0.454 -13.907 1.00 97.94 292 GLN A N 1
ATOM 2159 C CA . GLN A 1 292 ? 17.225 -0.699 -13.042 1.00 97.94 292 GLN A CA 1
ATOM 2160 C C . GLN A 1 292 ? 17.187 -0.296 -11.575 1.00 97.94 292 GLN A C 1
ATOM 2162 O O . GLN A 1 292 ? 17.679 0.766 -11.178 1.00 97.94 292 GLN A O 1
ATOM 2167 N N . ARG A 1 293 ? 16.640 -1.204 -10.776 1.00 98.12 293 ARG A N 1
ATOM 2168 C CA . ARG A 1 293 ? 16.696 -1.211 -9.322 1.00 98.12 293 ARG A CA 1
ATOM 2169 C C . ARG A 1 293 ? 17.147 -2.584 -8.857 1.00 98.12 293 ARG A C 1
ATOM 2171 O O . ARG A 1 293 ? 16.935 -3.584 -9.545 1.00 98.12 293 ARG A O 1
ATOM 2178 N N . TRP A 1 294 ? 17.798 -2.632 -7.708 1.00 97.88 294 TRP A N 1
ATOM 2179 C CA . TRP A 1 294 ? 18.198 -3.874 -7.068 1.00 97.88 294 TRP A CA 1
ATOM 2180 C C . TRP A 1 294 ? 17.380 -4.045 -5.789 1.00 97.88 294 TRP A C 1
ATOM 2182 O O . TRP A 1 294 ? 17.588 -3.317 -4.823 1.00 97.88 294 TRP A O 1
ATOM 2192 N N . ALA A 1 295 ? 16.436 -4.988 -5.809 1.00 97.62 295 ALA A N 1
ATOM 2193 C CA . ALA A 1 295 ? 15.698 -5.418 -4.630 1.00 97.62 295 ALA A CA 1
ATOM 2194 C C . ALA A 1 295 ? 16.603 -6.316 -3.780 1.00 97.62 295 ALA A C 1
ATOM 2196 O O . ALA A 1 295 ? 16.902 -7.448 -4.171 1.00 97.62 295 ALA A O 1
ATOM 2197 N N . VAL A 1 296 ? 17.087 -5.785 -2.656 1.00 97.50 296 VAL A N 1
ATOM 2198 C CA . VAL A 1 296 ? 18.091 -6.427 -1.795 1.00 97.50 296 VAL A CA 1
ATOM 2199 C C . VAL A 1 296 ? 17.469 -6.765 -0.439 1.00 97.50 296 VAL A C 1
ATOM 2201 O O . VAL A 1 296 ? 16.804 -5.896 0.135 1.00 97.50 296 VAL A O 1
ATOM 2204 N N . PRO A 1 297 ? 17.692 -7.978 0.108 1.00 96.44 297 PRO A N 1
ATOM 2205 C CA . PRO A 1 297 ? 17.242 -8.313 1.456 1.00 96.44 297 PRO A CA 1
ATOM 2206 C C . PRO A 1 297 ? 17.731 -7.288 2.487 1.00 96.44 297 PRO A C 1
ATOM 2208 O O . PRO A 1 297 ? 18.856 -6.794 2.393 1.00 96.44 297 PRO A O 1
ATOM 2211 N N . ALA A 1 298 ? 16.898 -6.971 3.480 1.00 89.31 298 ALA A N 1
ATOM 2212 C CA . ALA A 1 298 ? 17.119 -5.849 4.399 1.00 89.31 298 ALA A CA 1
ATOM 2213 C C . ALA A 1 298 ? 18.529 -5.795 5.027 1.00 89.31 298 ALA A C 1
ATOM 2215 O O . ALA A 1 298 ? 19.153 -4.733 5.042 1.00 89.31 298 ALA A O 1
ATOM 2216 N N . ALA A 1 299 ? 19.058 -6.931 5.493 1.00 91.50 299 ALA A N 1
ATOM 2217 C CA . ALA A 1 299 ? 20.389 -6.996 6.102 1.00 91.50 299 ALA A CA 1
ATOM 2218 C C . ALA A 1 299 ? 21.507 -6.634 5.108 1.00 91.50 299 ALA A C 1
ATOM 2220 O O . ALA A 1 299 ? 22.417 -5.873 5.434 1.00 91.50 299 ALA A O 1
ATOM 2221 N N . GLN A 1 300 ? 21.428 -7.145 3.878 1.00 96.50 300 GLN A N 1
ATOM 2222 C CA . GLN A 1 300 ? 22.392 -6.834 2.825 1.00 96.50 300 GLN A CA 1
ATOM 2223 C C . GLN A 1 300 ? 22.213 -5.414 2.295 1.00 96.50 300 GLN A C 1
ATOM 2225 O O . GLN A 1 300 ? 23.206 -4.771 1.970 1.00 96.50 300 GLN A O 1
ATOM 2230 N N . HIS A 1 301 ? 20.985 -4.895 2.255 1.00 93.81 301 HIS A N 1
ATOM 2231 C CA . HIS A 1 301 ? 20.741 -3.508 1.875 1.00 93.81 301 HIS A CA 1
ATOM 2232 C C . HIS A 1 301 ? 21.437 -2.556 2.856 1.00 93.81 301 HIS A C 1
ATOM 2234 O O . HIS A 1 301 ? 22.216 -1.716 2.419 1.00 93.81 301 HIS A O 1
ATOM 2240 N N . LEU A 1 302 ? 21.275 -2.765 4.168 1.00 91.56 302 LEU A N 1
ATOM 2241 C CA . LEU A 1 302 ? 21.978 -1.987 5.197 1.00 91.56 302 LEU A CA 1
ATOM 2242 C C . LEU A 1 302 ? 23.505 -2.107 5.106 1.00 91.56 302 LEU A C 1
ATOM 2244 O O . LEU A 1 302 ? 24.212 -1.151 5.407 1.00 91.56 302 LEU A O 1
ATOM 2248 N N . ALA A 1 303 ? 24.032 -3.261 4.692 1.00 93.88 303 ALA A N 1
ATOM 2249 C CA . ALA A 1 303 ? 25.470 -3.434 4.502 1.00 93.88 303 ALA A CA 1
ATOM 2250 C C . ALA A 1 303 ? 26.002 -2.694 3.259 1.00 93.88 303 ALA A C 1
ATOM 2252 O O . ALA A 1 303 ? 27.127 -2.196 3.275 1.00 93.88 303 ALA A O 1
ATOM 2253 N N . LEU A 1 304 ? 25.214 -2.639 2.179 1.00 94.75 304 LEU A N 1
ATOM 2254 C CA . LEU A 1 304 ? 25.588 -1.996 0.914 1.00 94.75 304 LEU A CA 1
ATOM 2255 C C . LEU A 1 304 ? 25.360 -0.482 0.916 1.00 94.75 304 LEU A C 1
ATOM 2257 O O . LEU A 1 304 ? 26.135 0.250 0.303 1.00 94.75 304 LEU A O 1
ATOM 2261 N N . ASP A 1 305 ? 24.304 -0.030 1.583 1.00 95.31 305 ASP A N 1
ATOM 2262 C CA . ASP A 1 305 ? 23.910 1.370 1.695 1.00 95.31 305 ASP A CA 1
ATOM 2263 C C . ASP A 1 305 ? 23.407 1.675 3.118 1.00 95.31 305 ASP A C 1
ATOM 2265 O O . ASP A 1 305 ? 22.202 1.785 3.352 1.00 95.31 305 ASP A O 1
ATOM 2269 N N . PRO A 1 306 ? 24.323 1.827 4.097 1.00 92.81 306 PRO A N 1
ATOM 2270 C CA . PRO A 1 306 ? 23.949 2.068 5.492 1.00 92.81 306 PRO A CA 1
ATOM 2271 C C . PRO A 1 306 ? 23.107 3.331 5.703 1.00 92.81 306 PRO A C 1
ATOM 2273 O O . PRO A 1 306 ? 22.326 3.399 6.649 1.00 92.81 306 PRO A O 1
ATOM 2276 N N . ALA A 1 307 ? 23.275 4.336 4.837 1.00 91.38 307 ALA A N 1
ATOM 2277 C CA . ALA A 1 307 ? 22.521 5.584 4.888 1.00 91.38 307 ALA A CA 1
ATOM 2278 C C . ALA A 1 307 ? 21.154 5.487 4.187 1.00 91.38 307 ALA A C 1
ATOM 2280 O O . ALA A 1 307 ? 20.342 6.392 4.352 1.00 91.38 307 ALA A O 1
ATOM 2281 N N . GLN A 1 308 ? 20.902 4.417 3.421 1.00 84.38 308 GLN A N 1
ATOM 2282 C CA . GLN A 1 308 ? 19.671 4.187 2.652 1.00 84.38 308 GLN A CA 1
ATOM 2283 C C . GLN A 1 308 ? 19.306 5.365 1.733 1.00 84.38 308 GLN A C 1
ATOM 2285 O O . GLN A 1 308 ? 18.152 5.773 1.629 1.00 84.38 308 GLN A O 1
ATOM 2290 N N . THR A 1 309 ? 20.315 5.940 1.077 1.00 91.38 309 THR A N 1
ATOM 2291 C CA . THR A 1 309 ? 20.156 7.114 0.196 1.00 91.38 309 THR A CA 1
ATOM 2292 C C . THR A 1 309 ? 20.339 6.789 -1.283 1.00 91.38 309 THR A C 1
ATOM 2294 O O . THR A 1 309 ? 20.030 7.607 -2.152 1.00 91.38 309 THR A O 1
ATOM 2297 N N . ASN A 1 310 ? 20.847 5.603 -1.609 1.00 93.50 310 ASN A N 1
ATOM 2298 C CA . ASN A 1 310 ? 21.107 5.194 -2.974 1.00 93.50 310 ASN A CA 1
ATOM 2299 C C . ASN A 1 310 ? 19.829 4.661 -3.621 1.00 93.50 310 ASN A C 1
ATOM 2301 O O . ASN A 1 310 ? 19.461 3.496 -3.480 1.00 93.50 310 ASN A O 1
ATOM 2305 N N . ALA A 1 311 ? 19.222 5.508 -4.450 1.00 89.25 311 ALA A N 1
ATOM 2306 C CA . ALA A 1 311 ? 18.021 5.195 -5.216 1.00 89.25 311 ALA A CA 1
ATOM 2307 C C . ALA A 1 311 ? 18.161 4.006 -6.191 1.00 89.25 311 ALA A C 1
ATOM 2309 O O . ALA A 1 311 ? 17.180 3.624 -6.818 1.00 89.25 311 ALA A O 1
ATOM 2310 N N . SER A 1 312 ? 19.352 3.421 -6.366 1.00 94.75 312 SER A N 1
ATOM 2311 C CA . SER A 1 312 ? 19.534 2.186 -7.144 1.00 94.75 312 SER A CA 1
ATOM 2312 C C . SER A 1 312 ? 19.056 0.942 -6.395 1.00 94.75 312 SER A C 1
ATOM 2314 O O . SER A 1 312 ? 18.823 -0.088 -7.031 1.00 94.75 312 SER A O 1
ATOM 2316 N N . PHE A 1 313 ? 18.919 1.015 -5.072 1.00 95.56 313 PHE A N 1
ATOM 2317 C CA . PHE A 1 313 ? 18.419 -0.075 -4.249 1.00 95.56 313 PHE A CA 1
ATOM 2318 C C . PHE A 1 313 ? 16.938 0.105 -3.932 1.00 95.56 313 PHE A C 1
ATOM 2320 O O . PHE A 1 313 ? 16.413 1.213 -3.852 1.00 95.56 313 PHE A O 1
ATOM 2327 N N . THR A 1 314 ? 16.265 -1.020 -3.740 1.00 94.50 314 THR A N 1
ATOM 2328 C CA . THR A 1 314 ? 15.010 -1.078 -3.003 1.00 94.50 314 THR A CA 1
ATOM 2329 C C . THR A 1 314 ? 15.097 -2.198 -1.976 1.00 94.50 314 THR A C 1
ATOM 2331 O O . THR A 1 314 ? 15.826 -3.178 -2.160 1.00 94.50 314 THR A O 1
ATOM 2334 N N . ARG A 1 315 ? 14.373 -2.053 -0.870 1.00 92.50 315 ARG A N 1
ATOM 2335 C CA . ARG A 1 315 ? 14.327 -3.069 0.175 1.00 92.50 315 ARG A CA 1
ATOM 2336 C C . ARG A 1 315 ? 13.452 -4.233 -0.289 1.00 92.50 315 ARG A C 1
ATOM 2338 O O . ARG A 1 315 ? 12.295 -4.039 -0.646 1.00 92.50 315 ARG A O 1
ATOM 2345 N N . LEU A 1 316 ? 14.016 -5.435 -0.236 1.00 93.69 316 LEU A N 1
ATOM 2346 C CA . LEU A 1 316 ? 13.269 -6.685 -0.215 1.00 93.69 316 LEU A CA 1
ATOM 2347 C C . LEU A 1 316 ? 13.033 -7.045 1.252 1.00 93.69 316 LEU A C 1
ATOM 2349 O O . LEU A 1 316 ? 13.990 -7.260 2.006 1.00 93.69 316 LEU A O 1
ATOM 2353 N N . ASP A 1 317 ? 11.776 -7.021 1.678 1.00 86.12 317 ASP A N 1
ATOM 2354 C CA . ASP A 1 317 ? 11.421 -7.378 3.047 1.00 86.12 317 ASP A CA 1
ATOM 2355 C C . ASP A 1 317 ? 11.484 -8.897 3.270 1.00 86.12 317 ASP A C 1
ATOM 2357 O O . ASP A 1 317 ? 11.626 -9.684 2.337 1.00 86.12 317 ASP A O 1
ATOM 2361 N N . GLU A 1 318 ? 11.388 -9.321 4.528 1.00 83.25 318 GLU A N 1
ATOM 2362 C CA . GLU A 1 318 ? 11.468 -10.736 4.926 1.00 83.25 318 GLU A CA 1
ATOM 2363 C C . GLU A 1 318 ? 10.333 -11.599 4.347 1.00 83.25 318 GLU A C 1
ATOM 2365 O O . GLU A 1 318 ? 10.406 -12.824 4.356 1.00 83.25 318 GLU A O 1
ATOM 2370 N N . LEU A 1 319 ? 9.301 -10.956 3.802 1.00 82.06 319 LEU A N 1
ATOM 2371 C CA . LEU A 1 319 ? 8.104 -11.562 3.218 1.00 82.06 319 LEU A CA 1
ATOM 2372 C C . LEU A 1 319 ? 8.184 -11.612 1.698 1.00 82.06 319 LEU A C 1
ATOM 2374 O O . LEU A 1 319 ? 7.201 -11.904 1.011 1.00 82.06 319 LEU A O 1
ATOM 2378 N N . GLY A 1 320 ? 9.364 -11.304 1.168 1.00 89.00 320 GLY A N 1
ATOM 2379 C CA . GLY A 1 320 ? 9.642 -11.306 -0.247 1.00 89.00 320 GLY A CA 1
ATOM 2380 C C . GLY A 1 320 ? 8.854 -10.257 -1.010 1.00 89.00 320 GLY A C 1
ATOM 2381 O O . GLY A 1 320 ? 8.477 -10.494 -2.162 1.00 89.00 320 GLY A O 1
ATOM 2382 N N . ARG A 1 321 ? 8.557 -9.124 -0.367 1.00 89.50 321 ARG A N 1
ATOM 2383 C CA . ARG A 1 321 ? 7.922 -7.971 -0.995 1.00 89.50 321 ARG A CA 1
ATOM 2384 C C . ARG A 1 321 ? 8.937 -6.873 -1.245 1.00 89.50 321 ARG A C 1
ATOM 2386 O O . ARG A 1 321 ? 9.827 -6.624 -0.432 1.00 89.50 321 ARG A O 1
ATOM 2393 N N . PHE A 1 322 ? 8.775 -6.192 -2.366 1.00 92.19 322 PHE A N 1
ATOM 2394 C CA . PHE A 1 322 ? 9.502 -4.970 -2.668 1.00 92.19 322 PHE A CA 1
ATOM 2395 C C . PHE A 1 322 ? 8.588 -4.005 -3.406 1.00 92.19 322 PHE A C 1
ATOM 2397 O O . PHE A 1 322 ? 7.634 -4.412 -4.074 1.00 92.19 322 PHE A O 1
ATOM 2404 N N . GLN A 1 323 ? 8.951 -2.731 -3.363 1.00 89.94 323 GLN A N 1
ATOM 2405 C CA . GLN A 1 323 ? 8.362 -1.730 -4.227 1.00 89.94 323 GLN A CA 1
ATOM 2406 C C . GLN A 1 323 ? 9.439 -0.811 -4.786 1.00 89.94 323 GLN A C 1
ATOM 2408 O O . GLN A 1 323 ? 10.391 -0.455 -4.095 1.00 89.94 323 GLN A O 1
ATOM 2413 N N . THR A 1 324 ? 9.332 -0.421 -6.051 1.00 91.56 324 THR A N 1
ATOM 2414 C CA . THR A 1 324 ? 10.260 0.550 -6.621 1.00 91.56 324 THR A CA 1
ATOM 2415 C C . THR A 1 324 ? 9.656 1.359 -7.758 1.00 91.56 324 THR A C 1
ATOM 2417 O O . THR A 1 324 ? 8.646 0.972 -8.332 1.00 91.56 324 THR A O 1
ATOM 2420 N N . VAL A 1 325 ? 10.297 2.476 -8.093 1.00 88.06 325 VAL A N 1
ATOM 2421 C CA . VAL A 1 325 ? 9.918 3.335 -9.218 1.00 88.06 325 VAL A CA 1
ATOM 2422 C C . VAL A 1 325 ? 10.946 3.187 -10.329 1.00 88.06 325 VAL A C 1
ATOM 2424 O O . VAL A 1 325 ? 12.155 3.310 -10.094 1.00 88.06 325 VAL A O 1
ATOM 2427 N N . LEU A 1 326 ? 10.464 2.953 -11.547 1.00 95.75 326 LEU A N 1
ATOM 2428 C CA . LEU A 1 326 ? 11.273 2.894 -12.758 1.00 95.75 326 LEU A CA 1
ATOM 2429 C C . LEU A 1 326 ? 10.845 3.995 -13.723 1.00 95.75 326 LEU A C 1
ATOM 2431 O O . LEU A 1 326 ? 9.660 4.188 -13.983 1.00 95.75 326 LEU A O 1
ATOM 2435 N N . THR A 1 327 ? 11.828 4.698 -14.281 1.00 95.69 327 THR A N 1
ATOM 2436 C CA . THR A 1 327 ? 11.593 5.658 -15.360 1.00 95.69 327 THR A CA 1
ATOM 2437 C C . THR A 1 327 ? 11.524 4.919 -16.689 1.00 95.69 327 THR A C 1
ATOM 2439 O O . THR A 1 327 ? 12.450 4.195 -17.064 1.00 95.69 327 THR A O 1
ATOM 2442 N N . VAL A 1 328 ? 10.426 5.124 -17.405 1.00 96.12 328 VAL A N 1
ATOM 2443 C CA . VAL A 1 328 ? 10.192 4.610 -18.748 1.00 96.12 328 VAL A CA 1
ATOM 2444 C C . VAL A 1 328 ? 11.132 5.314 -19.722 1.00 96.12 328 VAL A C 1
ATOM 2446 O O . VAL A 1 328 ? 11.316 6.529 -19.678 1.00 96.12 328 VAL A O 1
ATOM 2449 N N . GLY A 1 329 ? 11.715 4.560 -20.646 1.00 94.50 329 GLY A N 1
ATOM 2450 C CA . GLY A 1 329 ? 12.520 5.108 -21.735 1.00 94.50 329 GLY A CA 1
ATOM 2451 C C . GLY A 1 329 ? 12.320 4.329 -23.028 1.00 94.50 329 GLY A C 1
ATOM 2452 O O . GLY A 1 329 ? 11.684 3.280 -23.040 1.00 94.50 329 GLY A O 1
ATOM 2453 N N . ALA A 1 330 ? 12.876 4.842 -24.121 1.00 92.31 330 ALA A N 1
ATOM 2454 C CA . ALA A 1 330 ? 12.838 4.192 -25.429 1.00 92.31 330 ALA A CA 1
ATOM 2455 C C . ALA A 1 330 ? 14.253 3.917 -25.953 1.00 92.31 330 ALA A C 1
ATOM 2457 O O . ALA A 1 330 ? 15.219 4.577 -25.568 1.00 92.31 330 ALA A O 1
ATOM 2458 N N . GLY A 1 331 ? 14.357 2.950 -26.863 1.00 88.19 331 GLY A N 1
ATOM 2459 C CA . GLY A 1 331 ? 15.590 2.532 -27.520 1.00 88.19 331 GLY A CA 1
ATOM 2460 C C . GLY A 1 331 ? 15.972 1.085 -27.204 1.00 88.19 331 GLY A C 1
ATOM 2461 O O . GLY A 1 331 ? 15.217 0.333 -26.589 1.00 88.19 331 GLY A O 1
ATOM 2462 N N . GLY A 1 332 ? 17.169 0.694 -27.641 1.00 83.31 332 GLY A N 1
ATOM 2463 C CA . GLY A 1 332 ? 17.717 -0.640 -27.405 1.00 83.31 332 GLY A CA 1
ATOM 2464 C C . GLY A 1 332 ? 17.519 -1.624 -28.558 1.00 83.31 332 GLY A C 1
ATOM 2465 O O . GLY A 1 332 ? 17.197 -1.252 -29.686 1.00 83.31 332 GLY A O 1
ATOM 2466 N N . THR A 1 333 ? 17.785 -2.892 -28.266 1.00 77.44 333 THR A N 1
ATOM 2467 C CA . THR A 1 333 ? 17.732 -4.032 -29.187 1.00 77.44 333 THR A CA 1
ATOM 2468 C C . THR A 1 333 ? 16.300 -4.376 -29.605 1.00 77.44 333 THR A C 1
ATOM 2470 O O . THR A 1 333 ? 15.336 -3.925 -28.993 1.00 77.44 333 THR A O 1
ATOM 2473 N N . THR A 1 334 ? 16.137 -5.208 -30.637 1.00 84.88 334 THR A N 1
ATOM 2474 C CA . THR A 1 334 ? 14.834 -5.806 -30.977 1.00 84.88 334 THR A CA 1
ATOM 2475 C C . THR A 1 334 ? 14.281 -6.607 -29.797 1.00 84.88 334 THR A C 1
ATOM 2477 O O . THR A 1 334 ? 15.045 -7.253 -29.079 1.00 84.88 334 THR A O 1
ATOM 2480 N N . GLY A 1 335 ? 12.961 -6.573 -29.618 1.00 91.62 335 GLY A N 1
ATOM 2481 C CA . GLY A 1 335 ? 12.258 -7.327 -28.584 1.00 91.62 335 GLY A CA 1
ATOM 2482 C C . GLY A 1 335 ? 11.087 -6.555 -27.986 1.00 91.62 335 GLY A C 1
ATOM 2483 O O . GLY A 1 335 ? 10.635 -5.552 -28.558 1.00 91.62 335 GLY A O 1
ATOM 2484 N N . THR A 1 336 ? 10.648 -6.995 -26.814 1.00 94.94 336 THR A N 1
ATOM 2485 C CA . THR A 1 336 ? 9.476 -6.487 -26.104 1.00 94.94 336 THR A CA 1
ATOM 2486 C C . THR A 1 336 ? 9.887 -5.545 -24.974 1.00 94.94 336 THR A C 1
ATOM 2488 O O . THR A 1 336 ? 10.746 -5.871 -24.145 1.00 94.94 336 THR A O 1
ATOM 2491 N N . TYR A 1 337 ? 9.290 -4.350 -24.941 1.00 96.69 337 TYR A N 1
ATOM 2492 C CA . TYR A 1 337 ? 9.409 -3.471 -23.780 1.00 96.69 337 TYR A CA 1
ATOM 2493 C C . TYR A 1 337 ? 8.655 -4.078 -22.603 1.00 96.69 337 TYR A C 1
ATOM 2495 O O . TYR A 1 337 ? 7.572 -4.636 -22.769 1.00 96.69 337 TYR A O 1
ATOM 2503 N N . GLY A 1 338 ? 9.208 -3.947 -21.406 1.00 96.75 338 GLY A N 1
ATOM 2504 C CA . GLY A 1 338 ? 8.556 -4.463 -20.216 1.00 96.75 338 GLY A CA 1
ATOM 2505 C C . GLY A 1 338 ? 9.315 -4.174 -18.937 1.00 96.75 338 GLY A C 1
ATOM 2506 O O . GLY A 1 338 ? 10.440 -3.660 -18.955 1.00 96.75 338 GLY A O 1
ATOM 2507 N N . VAL A 1 339 ? 8.678 -4.550 -17.833 1.00 97.94 339 VAL A N 1
ATOM 2508 C CA . VAL A 1 339 ? 9.330 -4.715 -16.538 1.00 97.94 339 VAL A CA 1
ATOM 2509 C C . VAL A 1 339 ? 9.715 -6.180 -16.381 1.00 97.94 339 VAL A C 1
ATOM 2511 O O . VAL A 1 339 ? 8.872 -7.065 -16.499 1.00 97.94 339 VAL A O 1
ATOM 2514 N N . TYR A 1 340 ? 10.989 -6.429 -16.106 1.00 97.50 340 TYR A N 1
ATOM 2515 C CA . TYR A 1 340 ? 11.561 -7.758 -15.952 1.00 97.50 340 TYR A CA 1
ATOM 2516 C C . TYR A 1 340 ? 12.187 -7.903 -14.572 1.00 97.50 340 TYR A C 1
ATOM 2518 O O . TYR A 1 340 ? 12.850 -6.980 -14.086 1.00 97.50 340 TYR A O 1
ATOM 2526 N N . THR A 1 341 ? 12.030 -9.074 -13.964 1.00 97.31 341 THR A N 1
ATOM 2527 C CA . THR A 1 341 ? 12.785 -9.460 -12.768 1.00 97.31 341 THR A CA 1
ATOM 2528 C C . THR A 1 341 ? 13.696 -10.627 -13.071 1.00 97.31 341 THR A C 1
ATOM 2530 O O . THR A 1 341 ? 13.383 -11.444 -13.928 1.00 97.31 341 THR A O 1
ATOM 2533 N N . TYR A 1 342 ? 14.841 -10.695 -12.399 1.00 95.62 342 TYR A N 1
ATOM 2534 C CA . TYR A 1 342 ? 15.732 -11.852 -12.462 1.00 95.62 342 TYR A CA 1
ATOM 2535 C C . TYR A 1 342 ? 16.737 -11.828 -11.313 1.00 95.62 342 TYR A C 1
ATOM 2537 O O . TYR A 1 342 ? 16.990 -10.789 -10.697 1.00 95.62 342 TYR A O 1
ATOM 2545 N N . ALA A 1 343 ? 17.329 -12.985 -11.032 1.00 95.50 343 ALA A N 1
ATOM 2546 C CA . ALA A 1 343 ? 18.308 -13.150 -9.970 1.00 95.50 343 ALA A CA 1
ATOM 2547 C C . ALA A 1 343 ? 19.499 -12.184 -10.096 1.00 95.50 343 ALA A C 1
ATOM 2549 O O . ALA A 1 343 ? 20.102 -12.026 -11.163 1.00 95.50 343 ALA A O 1
ATOM 2550 N N . ALA A 1 344 ? 19.844 -11.520 -8.992 1.00 95.19 344 ALA A N 1
ATOM 2551 C CA . ALA A 1 344 ? 20.946 -10.570 -8.967 1.00 95.19 344 ALA A CA 1
ATOM 2552 C C . ALA A 1 344 ? 22.291 -11.232 -8.644 1.00 95.19 344 ALA A C 1
ATOM 2554 O O . ALA A 1 344 ? 22.369 -12.404 -8.284 1.00 95.19 344 ALA A O 1
ATOM 2555 N N . SER A 1 345 ? 23.383 -10.468 -8.786 1.00 94.75 345 SER A N 1
ATOM 2556 C CA . SER A 1 345 ? 24.739 -10.905 -8.404 1.00 94.75 345 SER A CA 1
ATOM 2557 C C . SER A 1 345 ? 25.199 -12.219 -9.077 1.00 94.75 345 SER A C 1
ATOM 2559 O O . SER A 1 345 ? 26.074 -12.923 -8.584 1.00 94.75 345 SER A O 1
ATOM 2561 N N . GLY A 1 346 ? 24.648 -12.549 -10.250 1.00 91.19 346 GLY A N 1
ATOM 2562 C CA . GLY A 1 346 ? 25.018 -13.752 -11.001 1.00 91.19 346 GLY A CA 1
ATOM 2563 C C . GLY A 1 346 ? 24.467 -15.060 -10.429 1.00 91.19 346 GLY A C 1
ATOM 2564 O O . GLY A 1 346 ? 24.940 -16.121 -10.836 1.00 91.19 346 GLY A O 1
ATOM 2565 N N . ALA A 1 347 ? 23.511 -14.998 -9.499 1.00 93.94 347 ALA A N 1
ATOM 2566 C CA . ALA A 1 347 ? 22.657 -16.136 -9.186 1.00 93.94 347 ALA A CA 1
ATOM 2567 C C . ALA A 1 347 ? 21.780 -16.498 -10.403 1.00 93.94 347 ALA A C 1
ATOM 2569 O O . ALA A 1 347 ? 21.637 -15.706 -11.338 1.00 93.94 347 ALA A O 1
ATOM 2570 N N . VAL A 1 348 ? 21.224 -17.708 -10.398 1.00 92.44 348 VAL A N 1
ATOM 2571 C CA . VAL A 1 348 ? 20.364 -18.233 -11.465 1.00 92.44 348 VAL A CA 1
ATOM 2572 C C . VAL A 1 348 ? 19.109 -18.809 -10.828 1.00 92.44 348 VAL A C 1
ATOM 2574 O O . VAL A 1 348 ? 19.219 -19.718 -10.009 1.00 92.44 348 VAL A O 1
ATOM 2577 N N . ASP A 1 349 ? 17.942 -18.296 -11.214 1.00 92.25 349 ASP A N 1
ATOM 2578 C CA . ASP A 1 349 ? 16.649 -18.800 -10.751 1.00 92.25 349 ASP A CA 1
ATOM 2579 C C . ASP A 1 349 ? 15.550 -18.476 -11.768 1.00 92.25 349 ASP A C 1
ATOM 2581 O O . ASP A 1 349 ? 15.107 -17.333 -11.890 1.00 92.25 349 ASP A O 1
ATOM 2585 N N . ALA A 1 350 ? 15.089 -19.509 -12.470 1.00 92.44 350 ALA A N 1
ATOM 2586 C CA . ALA A 1 350 ? 14.010 -19.393 -13.441 1.00 92.44 350 ALA A CA 1
ATOM 2587 C C . ALA A 1 350 ? 12.657 -19.050 -12.793 1.00 92.44 350 ALA A C 1
ATOM 2589 O O . ALA A 1 350 ? 11.792 -18.492 -13.460 1.00 92.44 350 ALA A O 1
ATOM 2590 N N . ALA A 1 351 ? 12.441 -19.378 -11.513 1.00 89.25 351 ALA A N 1
ATOM 2591 C CA . ALA A 1 351 ? 11.155 -19.147 -10.861 1.00 89.25 351 ALA A CA 1
ATOM 2592 C C . ALA A 1 351 ? 10.866 -17.653 -10.678 1.00 89.25 351 ALA A C 1
ATOM 2594 O O . ALA A 1 351 ? 9.707 -17.252 -10.722 1.00 89.25 351 ALA A O 1
ATOM 2595 N N . GLN A 1 352 ? 11.909 -16.836 -10.509 1.00 90.44 352 GLN A N 1
ATOM 2596 C CA . GLN A 1 352 ? 11.807 -15.392 -10.259 1.00 90.44 352 GLN A CA 1
ATOM 2597 C C . GLN A 1 352 ? 12.179 -14.545 -11.489 1.00 90.44 352 GLN A C 1
ATOM 2599 O O . GLN A 1 352 ? 12.370 -13.326 -11.391 1.00 90.44 352 GLN A O 1
ATOM 2604 N N . GLU A 1 353 ? 12.262 -15.197 -12.652 1.00 94.00 353 GLU A N 1
ATOM 2605 C CA . GLU A 1 353 ? 12.389 -14.587 -13.974 1.00 94.00 353 GLU A CA 1
ATOM 2606 C C . GLU A 1 353 ? 11.000 -14.262 -14.525 1.00 94.00 353 GLU A C 1
ATOM 2608 O O . GLU A 1 353 ? 10.368 -15.074 -15.197 1.00 94.00 353 GLU A O 1
ATOM 2613 N N . LEU A 1 354 ? 10.499 -13.071 -14.200 1.00 95.44 354 LEU A N 1
ATOM 2614 C CA . LEU A 1 354 ? 9.177 -12.617 -14.624 1.00 95.44 354 LEU A CA 1
ATOM 2615 C C . LEU A 1 354 ? 9.301 -11.508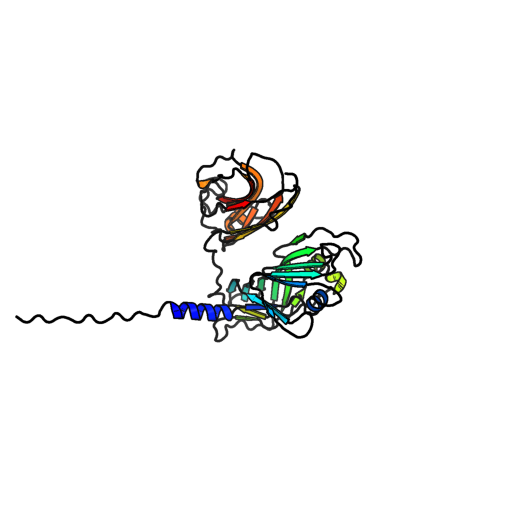 -15.664 1.00 95.44 354 LEU A C 1
ATOM 2617 O O . LEU A 1 354 ? 10.234 -10.706 -15.623 1.00 95.44 354 LEU A O 1
ATOM 2621 N N . ALA A 1 355 ? 8.329 -11.452 -16.570 1.00 95.62 355 ALA A N 1
ATOM 2622 C CA . ALA A 1 355 ? 8.213 -10.434 -17.602 1.00 95.62 355 ALA A CA 1
ATOM 2623 C C . ALA A 1 355 ? 6.792 -9.870 -17.602 1.00 95.62 355 ALA A C 1
ATOM 2625 O O . ALA A 1 355 ? 5.828 -10.611 -17.796 1.00 95.62 355 ALA A O 1
ATOM 2626 N N . ILE A 1 356 ? 6.673 -8.560 -17.406 1.00 96.75 356 ILE A N 1
ATOM 2627 C CA . ILE A 1 356 ? 5.426 -7.808 -17.537 1.00 96.75 356 ILE A CA 1
ATOM 2628 C C . ILE A 1 356 ? 5.570 -6.894 -18.760 1.00 96.75 356 ILE A C 1
ATOM 2630 O O . ILE A 1 356 ? 6.221 -5.847 -18.658 1.00 96.75 356 ILE A O 1
ATOM 2634 N N . PRO A 1 357 ? 5.025 -7.285 -19.928 1.00 95.94 357 PRO A N 1
ATOM 2635 C CA . PRO A 1 357 ? 5.090 -6.472 -21.135 1.00 95.94 357 PRO A CA 1
ATOM 2636 C C . PRO A 1 357 ? 4.426 -5.111 -20.943 1.00 95.94 357 PRO A C 1
ATOM 2638 O O . PRO A 1 357 ? 3.405 -4.996 -20.265 1.00 95.94 357 PRO A O 1
ATOM 2641 N N . VAL A 1 358 ? 4.991 -4.091 -21.584 1.00 94.12 358 VAL A N 1
ATOM 2642 C CA . VAL A 1 358 ? 4.443 -2.734 -21.591 1.00 94.12 358 VAL A CA 1
ATOM 2643 C C . VAL A 1 358 ? 4.405 -2.156 -23.005 1.00 94.12 358 VAL A C 1
ATOM 2645 O O . VAL A 1 358 ? 5.253 -2.463 -23.844 1.00 94.12 358 VAL A O 1
ATOM 2648 N N . GLN A 1 359 ? 3.428 -1.295 -23.272 1.00 93.19 359 GLN A N 1
ATOM 2649 C CA . GLN A 1 359 ? 3.226 -0.634 -24.556 1.00 93.19 359 GLN A CA 1
ATOM 2650 C C . GLN A 1 359 ? 3.539 0.858 -24.445 1.00 93.19 359 GLN A C 1
ATOM 2652 O O . GLN A 1 359 ? 2.961 1.572 -23.620 1.00 93.19 359 GLN A O 1
ATOM 2657 N N . LEU A 1 360 ? 4.435 1.327 -25.316 1.00 92.00 360 LEU A N 1
ATOM 2658 C CA . LEU A 1 360 ? 4.785 2.739 -25.428 1.00 92.00 360 LEU A CA 1
ATOM 2659 C C . LEU A 1 360 ? 3.982 3.413 -26.545 1.00 92.00 360 LEU A C 1
ATOM 2661 O O . LEU A 1 360 ? 3.782 2.841 -27.615 1.00 92.00 360 LEU A O 1
ATOM 2665 N N . ILE A 1 361 ? 3.579 4.664 -26.333 1.00 86.69 361 ILE A N 1
ATOM 2666 C CA . ILE A 1 361 ? 3.029 5.515 -27.389 1.00 86.69 361 ILE A CA 1
ATOM 2667 C C . ILE A 1 361 ? 4.188 6.065 -28.222 1.00 86.69 361 ILE A C 1
ATOM 2669 O O . ILE A 1 361 ? 5.013 6.831 -27.726 1.00 86.69 361 ILE A O 1
ATOM 2673 N N . GLY A 1 362 ? 4.208 5.716 -29.511 1.00 67.00 362 GLY A N 1
ATOM 2674 C CA . GLY A 1 362 ? 5.185 6.228 -30.479 1.00 67.00 362 GLY A CA 1
ATOM 2675 C C . GLY A 1 362 ? 6.591 5.625 -30.362 1.00 67.00 362 GLY A C 1
ATOM 2676 O O . GLY A 1 362 ? 7.542 6.264 -30.813 1.00 67.00 362 GLY A O 1
ATOM 2677 N N . GLY A 1 363 ? 6.719 4.444 -29.742 1.00 54.66 363 GLY A N 1
ATOM 2678 C CA . GLY A 1 363 ? 7.982 3.721 -29.528 1.00 54.66 363 GLY A CA 1
ATOM 2679 C C . GLY A 1 363 ? 8.183 2.487 -30.398 1.00 54.66 363 GLY A C 1
ATOM 2680 O O . GLY A 1 363 ? 7.195 2.006 -30.997 1.00 54.66 363 GLY A O 1
#

Sequence (363 aa):
MSTTALARRPRARRPLAVAGLALLALLASACQGTWGIRTSYRSYVAGPGGQGSITPEDGVVWKDAAGPGKGPFTWNVDWATFDPETTTGSVQMKGGVVTKAHPLGDAHALELSVWNPRLDIDGDEGTLVADLTYRPFTGTDPTTLPAIEAATDVPFATVDLSGVGWTRGSGGYYSIKDAPMVGIDAAMELIGWDDFYGTEVALDPLTVSFDPDTFAPQLFPAPQVVVSQTEGLRPGDQVIVWGRGFDPAAHTGTRPPLSGQPSGHYVVFGRFADDWAPSGGAPSSARSVIAQRWAVPAAQHLALDPAQTNASFTRLDELGRFQTVLTVGAGGTTGTYGVYTYAASGAVDAAQELAIPVQLIGG

pLDDT: mean 88.83, std 14.33, range [37.0, 98.88]

Foldseek 3Di:
DDDDDDDDDDDDDDPPPPVVVVVLVVLQVVWKKWFAFAQVVLLCQQDPNFVKDKDWWDPKAQAADPGRSGGTIIWGWQFKDADLVQRWIKTKTFTKMWTFGCDDPPHGLWIKMWGTWMWTTGPQKIFTFTKMWTFAHDDDDDPDTDDIDIDGRHRFWMWGNNVADPDQDPSQKGKDPFTWIWGDPVNCVRRVVCVVQNHRRTGGGMIGIDHNVSRVQAADPAKDKDWQAFEADAFQDKIKIKITNQAQQPWQACAPPRHRHRFTKKKFWWFAAAPDAVLVVRDPLRIDGDWIAGAHEPVVCCVVCVPNPDLNYWHQYNRRMTMHMTGDRDDHDDGFTFIFMAHPNPTHDRRGTDTDGHYYDPD

Nearest PDB structures (foldseek):
  6js9-assembly2_B  TM=8.676E-01  e=2.215E-10  Corynebacterium glutamicum ATCC 13032
  6jsa-assembly1_A  TM=8.937E-01  e=2.755E-09  Corynebacterium glutamicum ATCC 13032
  6jsb-assembly2_B  TM=7.370E-01  e=3.831E-10  Corynebacterium glutamicum ATCC 13032
  6jsd-assembly1_A  TM=7.521E-01  e=1.346E-06  Corynebacterium glutamicum ATCC 13032
  6jsd-assembly1_B  TM=7.097E-01  e=2.599E-06  Corynebacterium glutamicum ATCC 13032

Secondary structure (DSSP, 8-state):
----PPPPPPPP----HHHHHHHHHHHHTTSEEEE-S-HHHHHHHTSTTT--EEEEETT-EE---SSTT-SPEEEEEEEEEEETTTTEEEEEEE-EEEEEEEEETTEEEEEEEEEEEEEEEETTEEEEEEEEEEPPP--SS-SSPPPPEEEEEEEEEEEE-TT---S--TTS-EEEEEE-EEE-HHHHHHTT-HHHH-SS-B-PPEEEEE-TTTT-----SS-EEEES--SSB-TT-EEEEEEE---TTS-B-SSTTSTTSB--EEEEEEEE-TT--GGGT--GGGEEEEEEEEEEEHHHHHHH-TT---TTEEEE-TTS-EEEEEE-----SSSEEEEEEEESTT---GGG-EEEE--BTT-